Protein AF-A0AAV5Q2J9-F1 (afdb_monomer)

Sequence (277 aa):
MPTVQLPQFEKSCENAAVFYPQLESSLTALFVAHEQLHHTNEHTLQLYIQTNAKPPNTLANHYNGKPRGITLPTPIHTTSQMSVLLVVRDTHYKRLQLQLSEYTGLIKFKKLEIWSFSWLKKHLNVKELYQRDQIIIDRQLDHKMNLMLKGTKFNGKLLKSPKRIELVNESNKSFVPIEIILSQAKFWCESTIYRLLKRHGLNEHGDSMSIEIGNGSMKRKQIVANINVVLHHLITVEKIDHGLGIKNAWIRTSSGNSWNFIKNGVVLNAHDSPAGS

Radius of gyration: 21.09 Å; Cα contacts (8 Å, |Δi|>4): 432; chains: 1; bounding box: 63×41×56 Å

Secondary structure (DSSP, 8-state):
------TTHHHHHHHHHHHHHHHHHHHHHHHHHHHTT---TTPEEEEEEEESSPPPHHHHHHTTT--EEE--SS-SS-GGG-EEEEEE-HHHHHHHHHHHHS--SS---SEEEEEEHHHHHHS--HHHHHH-SEEEEEGGGHHHHHHHHTT-EETTEEPPPPEEE-SB-TTT-PBPPHHHHHHHHHHHHHSEEEEEEEPTTSSSEEEEEEEEEEETTS-HHHHHHHHHHHHHHHHHTS-TTTTT-EEEEEEEETTS-EEEEEETTEEPPGGG---B-

Mean predicted aligned error: 9.91 Å

Structure (mmCIF, N/CA/C/O backbone):
data_AF-A0AAV5Q2J9-F1
#
_entry.id   AF-A0AAV5Q2J9-F1
#
loop_
_atom_site.group_PDB
_atom_site.id
_atom_site.type_symbol
_atom_site.label_atom_id
_atom_site.label_alt_id
_atom_site.label_comp_id
_atom_site.label_asym_id
_atom_site.label_entity_id
_atom_site.label_seq_id
_atom_site.pdbx_PDB_ins_code
_atom_site.Cartn_x
_atom_site.Cartn_y
_atom_site.Cartn_z
_atom_site.occupancy
_atom_site.B_iso_or_equiv
_atom_site.auth_seq_id
_atom_site.auth_comp_id
_atom_site.auth_asym_id
_atom_site.auth_atom_id
_atom_site.pdbx_PDB_model_num
ATOM 1 N N . MET A 1 1 ? 39.763 -24.393 8.748 1.00 36.91 1 MET A N 1
ATOM 2 C CA . MET A 1 1 ? 38.397 -23.937 8.404 1.00 36.91 1 MET A CA 1
ATOM 3 C C . MET A 1 1 ? 38.290 -23.905 6.888 1.00 36.91 1 MET A C 1
ATOM 5 O O . MET A 1 1 ? 39.213 -23.365 6.290 1.00 36.91 1 MET A O 1
ATOM 9 N N . PRO A 1 2 ? 37.269 -24.503 6.250 1.00 28.98 2 PRO A N 1
ATOM 10 C CA . PRO A 1 2 ? 37.097 -24.350 4.812 1.00 28.98 2 PRO A CA 1
ATOM 11 C C . PRO A 1 2 ? 36.659 -22.912 4.514 1.00 28.98 2 PRO A C 1
ATOM 13 O O . PRO A 1 2 ? 35.709 -22.402 5.108 1.00 28.98 2 PRO A O 1
ATOM 16 N N . THR A 1 3 ? 37.397 -22.256 3.626 1.00 29.83 3 THR A N 1
ATOM 17 C CA . THR A 1 3 ? 37.150 -20.895 3.154 1.00 29.83 3 THR A CA 1
ATOM 18 C C . THR A 1 3 ? 35.828 -20.874 2.395 1.00 29.83 3 THR A C 1
ATOM 20 O O . THR A 1 3 ? 35.713 -21.468 1.323 1.00 29.83 3 THR A O 1
ATOM 23 N N . VAL A 1 4 ? 34.811 -20.219 2.955 1.00 33.03 4 VAL A N 1
ATOM 24 C CA . VAL A 1 4 ? 33.568 -19.937 2.233 1.00 33.03 4 VAL A CA 1
ATOM 25 C C . VAL A 1 4 ? 33.927 -18.993 1.091 1.00 33.03 4 VAL A C 1
ATOM 27 O O . VAL A 1 4 ? 34.259 -17.830 1.310 1.00 33.03 4 VAL A O 1
ATOM 30 N N . GLN A 1 5 ? 33.921 -19.516 -0.131 1.00 27.08 5 GLN A N 1
ATOM 31 C CA . GLN A 1 5 ? 34.042 -18.712 -1.335 1.00 27.08 5 GLN A CA 1
ATOM 32 C C . GLN A 1 5 ? 32.863 -17.718 -1.382 1.00 27.08 5 GLN A C 1
ATOM 34 O O . GLN A 1 5 ? 31.703 -18.126 -1.399 1.00 27.08 5 GLN A O 1
ATOM 39 N N . LEU A 1 6 ? 33.173 -16.417 -1.447 1.00 32.47 6 LEU A N 1
ATOM 40 C CA . LEU A 1 6 ? 32.240 -15.292 -1.638 1.00 32.47 6 LEU A CA 1
ATOM 41 C C . LEU A 1 6 ? 32.035 -14.802 -3.109 1.00 32.47 6 LEU A C 1
ATOM 43 O O . LEU A 1 6 ? 31.644 -13.653 -3.291 1.00 32.47 6 LEU A O 1
ATOM 47 N N . PRO A 1 7 ? 32.216 -15.583 -4.199 1.00 29.50 7 PRO A N 1
ATOM 48 C CA . PRO A 1 7 ? 32.285 -15.026 -5.555 1.00 29.50 7 PRO A CA 1
ATOM 49 C C . PRO A 1 7 ? 30.931 -14.678 -6.201 1.00 29.50 7 PRO A C 1
ATOM 51 O O . PRO A 1 7 ? 30.910 -14.230 -7.346 1.00 29.50 7 PRO A O 1
ATOM 54 N N . GLN A 1 8 ? 29.792 -14.881 -5.526 1.00 37.09 8 GLN A N 1
ATOM 55 C CA . GLN A 1 8 ? 28.472 -14.560 -6.098 1.00 37.09 8 GLN A CA 1
ATOM 56 C C . GLN A 1 8 ? 27.860 -13.249 -5.592 1.00 37.09 8 GLN A C 1
ATOM 58 O O . GLN A 1 8 ? 27.020 -12.681 -6.284 1.00 37.09 8 GLN A O 1
ATOM 63 N N . PHE A 1 9 ? 28.285 -12.733 -4.434 1.00 31.59 9 PHE A N 1
ATOM 64 C CA . PHE A 1 9 ? 27.715 -11.495 -3.891 1.00 31.59 9 PHE A CA 1
ATOM 65 C C . PHE A 1 9 ? 28.313 -10.252 -4.571 1.00 31.59 9 PHE A C 1
ATOM 67 O O . PHE A 1 9 ? 27.572 -9.372 -5.001 1.00 31.59 9 PHE A O 1
ATOM 74 N N . GLU A 1 10 ? 29.631 -10.219 -4.789 1.00 30.77 10 GLU A N 1
ATOM 75 C CA . GLU A 1 10 ? 30.312 -9.088 -5.445 1.00 30.77 10 GLU A CA 1
ATOM 76 C C . GLU A 1 10 ? 29.863 -8.890 -6.903 1.00 30.77 10 GLU A C 1
ATOM 78 O O . GLU A 1 10 ? 29.575 -7.763 -7.304 1.00 30.77 10 GLU A O 1
ATOM 83 N N . LYS A 1 11 ? 29.633 -9.979 -7.655 1.00 37.53 11 LYS A N 1
ATOM 84 C CA . LYS A 1 11 ? 29.070 -9.904 -9.018 1.00 37.53 11 LYS A CA 1
ATOM 85 C C . LYS A 1 11 ? 27.656 -9.313 -9.065 1.00 37.53 11 LYS A C 1
ATOM 87 O O . LYS A 1 11 ? 27.310 -8.650 -10.037 1.00 37.53 11 LYS A O 1
ATOM 92 N N . SER A 1 12 ? 26.831 -9.527 -8.035 1.00 38.38 12 SER A N 1
ATOM 93 C CA . SER A 1 12 ? 25.492 -8.918 -7.961 1.00 38.38 12 SER A CA 1
ATOM 94 C C . SER A 1 12 ? 25.549 -7.407 -7.693 1.00 38.38 12 SER A C 1
ATOM 96 O O . SER A 1 12 ? 24.755 -6.651 -8.251 1.00 38.38 12 SER A O 1
ATOM 98 N N . CYS A 1 13 ? 26.543 -6.948 -6.923 1.00 33.78 13 CYS A N 1
ATOM 99 C CA . CYS A 1 13 ? 26.765 -5.528 -6.641 1.00 33.78 13 CYS A CA 1
ATOM 100 C C . CYS A 1 13 ? 27.324 -4.765 -7.855 1.00 33.78 13 CYS A C 1
ATOM 102 O O . CYS A 1 13 ? 26.867 -3.658 -8.141 1.00 33.78 13 CYS A O 1
ATOM 104 N N . GLU A 1 14 ? 28.263 -5.354 -8.602 1.00 41.09 14 GLU A N 1
ATOM 105 C CA . GLU A 1 14 ? 28.798 -4.769 -9.844 1.00 41.09 14 GLU A CA 1
ATOM 106 C C . GLU A 1 14 ? 27.718 -4.667 -10.933 1.00 41.09 14 GLU A C 1
ATOM 108 O O . GLU A 1 14 ? 27.588 -3.635 -11.594 1.00 41.09 14 GLU A O 1
ATOM 113 N N . ASN A 1 15 ? 26.862 -5.687 -11.054 1.00 50.53 15 ASN A N 1
ATOM 114 C CA . ASN A 1 15 ? 25.720 -5.661 -11.970 1.00 50.53 15 ASN A CA 1
ATOM 115 C C . ASN A 1 15 ? 24.676 -4.607 -11.567 1.00 50.53 15 ASN A C 1
ATOM 117 O O . ASN A 1 15 ? 24.128 -3.933 -12.436 1.00 50.53 15 ASN A O 1
ATOM 121 N N . ALA A 1 16 ? 24.431 -4.410 -10.267 1.00 45.72 16 ALA A N 1
ATOM 122 C CA . ALA A 1 16 ? 23.531 -3.369 -9.770 1.00 45.72 16 ALA A CA 1
ATOM 123 C C . ALA A 1 16 ? 24.030 -1.953 -10.119 1.00 45.72 16 ALA A C 1
ATOM 125 O O . ALA A 1 16 ? 23.240 -1.116 -10.562 1.00 45.72 16 ALA A O 1
ATOM 126 N N . ALA A 1 17 ? 25.335 -1.693 -9.978 1.00 51.03 17 ALA A N 1
ATOM 127 C CA . ALA A 1 17 ? 25.946 -0.399 -10.296 1.00 51.03 17 ALA A CA 1
ATOM 128 C C . ALA A 1 17 ? 25.837 -0.026 -11.787 1.00 51.03 17 ALA A C 1
ATOM 130 O O . ALA A 1 17 ? 25.751 1.155 -12.115 1.00 51.03 17 ALA A O 1
ATOM 131 N N . VAL A 1 18 ? 25.787 -1.017 -12.682 1.00 58.47 18 VAL A N 1
ATOM 132 C CA . VAL A 1 18 ? 25.557 -0.820 -14.126 1.00 58.47 18 VAL A CA 1
ATOM 133 C C . VAL A 1 18 ? 24.059 -0.742 -14.457 1.00 58.47 18 VAL A C 1
ATOM 135 O O . VAL A 1 18 ? 23.644 0.067 -15.287 1.00 58.47 18 VAL A O 1
ATOM 138 N N . PHE A 1 19 ? 23.234 -1.542 -13.780 1.00 63.06 19 PHE A N 1
ATOM 139 C CA . PHE A 1 19 ? 21.797 -1.660 -14.028 1.00 63.06 19 PHE A CA 1
ATOM 140 C C . PHE A 1 19 ? 21.014 -0.380 -13.691 1.00 63.06 19 PHE A C 1
ATOM 142 O O . PHE A 1 19 ? 20.200 0.074 -14.498 1.00 63.06 19 PHE A O 1
ATOM 149 N N . TYR A 1 20 ? 21.252 0.236 -12.527 1.00 64.19 20 TYR A N 1
ATOM 150 C CA . TYR A 1 20 ? 20.442 1.376 -12.067 1.00 64.19 20 TYR A CA 1
ATOM 151 C C . TYR A 1 20 ? 20.614 2.669 -12.896 1.00 64.19 20 TYR A C 1
ATOM 153 O O . TYR A 1 20 ? 19.596 3.296 -13.203 1.00 64.19 20 TYR A O 1
ATOM 161 N N . PRO A 1 21 ? 21.825 3.071 -13.335 1.00 72.12 21 PRO A N 1
ATOM 162 C CA . PRO A 1 21 ? 21.986 4.242 -14.207 1.00 72.12 21 PRO A CA 1
ATOM 163 C C . PRO A 1 21 ? 21.334 4.084 -15.592 1.00 72.12 21 PRO A C 1
ATOM 165 O O . PRO A 1 21 ? 20.733 5.027 -16.117 1.00 72.12 21 PRO A O 1
ATOM 168 N N . GLN A 1 22 ? 21.419 2.887 -16.186 1.00 72.56 22 GLN A N 1
ATOM 169 C CA . GLN A 1 22 ? 20.773 2.582 -17.469 1.00 72.56 22 GLN A CA 1
ATOM 170 C C . GLN A 1 22 ? 19.247 2.604 -17.342 1.00 72.56 22 GLN A C 1
ATOM 172 O O . GLN A 1 22 ? 18.555 3.159 -18.196 1.00 72.56 22 GLN A O 1
ATOM 177 N N . LEU A 1 23 ? 18.725 2.060 -16.241 1.00 75.31 23 LEU A N 1
ATOM 178 C CA . LEU A 1 23 ? 17.304 2.071 -15.916 1.00 75.31 23 LEU A CA 1
ATOM 179 C C . LEU A 1 23 ? 16.753 3.497 -15.781 1.00 75.31 23 LEU A C 1
ATOM 181 O O . LEU A 1 23 ? 15.716 3.809 -16.363 1.00 75.31 23 LEU A O 1
ATOM 185 N N . GLU A 1 24 ? 17.443 4.375 -15.052 1.00 76.75 24 GLU A N 1
ATOM 186 C CA . GLU A 1 24 ? 17.021 5.770 -14.883 1.00 76.75 24 GLU A CA 1
ATOM 187 C C . GLU A 1 24 ? 16.973 6.517 -16.224 1.00 76.75 24 GLU A C 1
ATOM 189 O O . GLU A 1 24 ? 16.013 7.245 -16.498 1.00 76.75 24 GLU A O 1
ATOM 194 N N . SER A 1 25 ? 17.965 6.287 -17.087 1.00 75.62 25 SER A N 1
ATOM 195 C CA . SER A 1 25 ? 18.033 6.883 -18.425 1.00 75.62 25 SER A CA 1
ATOM 196 C C . SER A 1 25 ? 16.910 6.368 -19.335 1.00 75.62 25 SER A C 1
ATOM 198 O O . SER A 1 25 ? 16.232 7.167 -19.985 1.00 75.62 25 SER A O 1
ATOM 200 N N . SER A 1 26 ? 16.658 5.053 -19.326 1.00 75.94 26 SER A N 1
ATOM 201 C CA . SER A 1 26 ? 15.556 4.409 -20.055 1.00 75.94 26 SER A CA 1
ATOM 202 C C . SER A 1 26 ? 14.194 4.965 -19.634 1.00 75.94 26 SER A C 1
ATOM 204 O O . SER A 1 26 ? 13.424 5.441 -20.470 1.00 75.94 26 SER A O 1
ATOM 206 N N . LEU A 1 27 ? 13.923 5.004 -18.326 1.00 78.06 27 LEU A N 1
ATOM 207 C CA . LEU A 1 27 ? 12.668 5.519 -17.781 1.00 78.06 27 LEU A CA 1
ATOM 208 C C . LEU A 1 27 ? 12.482 7.006 -18.083 1.00 78.06 27 LEU A C 1
ATOM 210 O O . LEU A 1 27 ? 11.392 7.427 -18.468 1.00 78.06 27 LEU A O 1
ATOM 214 N N . THR A 1 28 ? 13.536 7.808 -17.933 1.00 77.00 28 THR A N 1
ATOM 215 C CA . THR A 1 28 ? 13.473 9.247 -18.211 1.00 77.00 28 THR A CA 1
ATOM 216 C C . THR A 1 28 ? 13.096 9.501 -19.663 1.00 77.00 28 THR A C 1
ATOM 218 O O . THR A 1 28 ? 12.175 10.275 -19.927 1.00 77.00 28 THR A O 1
ATOM 221 N N . ALA A 1 29 ? 13.758 8.828 -20.603 1.00 71.06 29 ALA A N 1
ATOM 222 C CA . ALA A 1 29 ? 13.483 8.996 -22.021 1.00 71.06 29 ALA A CA 1
ATOM 223 C C . ALA A 1 29 ? 12.109 8.425 -22.428 1.00 71.06 29 ALA A C 1
ATOM 225 O O . ALA A 1 29 ? 11.409 9.057 -23.219 1.00 71.06 29 ALA A O 1
ATOM 226 N N . LEU A 1 30 ? 11.652 7.332 -21.807 1.00 73.56 30 LEU A N 1
ATOM 227 C CA . LEU A 1 30 ? 10.287 6.811 -21.961 1.00 73.56 30 LEU A CA 1
ATOM 228 C C . LEU A 1 30 ? 9.234 7.852 -21.550 1.00 73.56 30 LEU A C 1
ATOM 230 O O . LEU A 1 30 ? 8.277 8.094 -22.284 1.00 73.56 30 LEU A O 1
ATOM 234 N N . PHE A 1 31 ? 9.425 8.534 -20.417 1.00 73.19 31 PHE A N 1
ATOM 235 C CA . PHE A 1 31 ? 8.507 9.593 -19.994 1.00 73.19 31 PHE A CA 1
ATOM 236 C C . PHE A 1 31 ? 8.600 10.861 -20.858 1.00 73.19 31 PHE A C 1
ATOM 238 O O . PHE A 1 31 ? 7.578 11.510 -21.060 1.00 73.19 31 PHE A O 1
ATOM 245 N N . VAL A 1 32 ? 9.782 11.223 -21.380 1.00 72.94 32 VAL A N 1
ATOM 246 C CA . VAL A 1 32 ? 9.928 12.326 -22.357 1.00 72.94 32 VAL A CA 1
ATOM 247 C C . VAL A 1 32 ? 9.106 12.034 -23.613 1.00 72.94 32 VAL A C 1
ATOM 249 O O . VAL A 1 32 ? 8.315 12.878 -24.025 1.00 72.94 32 VAL A O 1
ATOM 252 N N . ALA A 1 33 ? 9.264 10.840 -24.190 1.00 64.50 33 ALA A N 1
ATOM 253 C CA . ALA A 1 33 ? 8.529 10.431 -25.384 1.00 64.50 33 ALA A CA 1
ATOM 254 C C . ALA A 1 33 ? 7.010 10.411 -25.140 1.00 64.50 33 ALA A C 1
ATOM 256 O O . ALA A 1 33 ? 6.228 10.741 -26.026 1.00 64.50 33 ALA A O 1
ATOM 257 N N . HIS A 1 34 ? 6.583 10.072 -23.921 1.00 66.56 34 HIS A N 1
ATOM 258 C CA . HIS A 1 34 ? 5.169 9.996 -23.573 1.00 66.56 34 HIS A CA 1
ATOM 259 C C . HIS A 1 34 ? 4.510 11.355 -23.279 1.00 66.56 34 HIS A C 1
ATOM 261 O O . HIS A 1 34 ? 3.364 11.568 -23.675 1.00 66.56 34 HIS A O 1
ATOM 267 N N . GLU A 1 35 ? 5.200 12.291 -22.618 1.00 68.06 35 GLU A N 1
ATOM 268 C CA . GLU A 1 35 ? 4.678 13.655 -22.397 1.00 68.06 35 GLU A CA 1
ATOM 269 C C . GLU A 1 35 ? 4.360 14.373 -23.718 1.00 68.06 35 GLU A C 1
ATOM 271 O O . GLU A 1 35 ? 3.469 15.217 -23.760 1.00 68.06 35 GLU A O 1
ATOM 276 N N . GLN A 1 36 ? 5.042 14.004 -24.805 1.00 59.75 36 GLN A N 1
ATOM 277 C CA . GLN A 1 36 ? 4.783 14.525 -26.148 1.00 59.75 36 GLN A CA 1
ATOM 278 C C . GLN A 1 36 ? 3.519 13.940 -26.802 1.00 59.75 36 GLN A C 1
ATOM 280 O O . GLN A 1 36 ? 3.028 14.509 -27.774 1.00 59.75 36 GLN A O 1
ATOM 285 N N . LEU A 1 37 ? 2.985 12.825 -26.287 1.00 49.84 37 LEU A N 1
ATOM 286 C CA . LEU A 1 37 ? 1.898 12.065 -26.916 1.00 49.84 37 LEU A CA 1
ATOM 287 C C . LEU A 1 37 ? 0.549 12.184 -26.190 1.00 49.84 37 LEU A C 1
ATOM 289 O O . LEU A 1 37 ? -0.487 12.030 -26.835 1.00 49.84 37 LEU A O 1
ATOM 293 N N . HIS A 1 38 ? 0.518 12.472 -24.881 1.00 54.47 38 HIS A N 1
ATOM 294 C CA . HIS A 1 38 ? -0.736 12.479 -24.115 1.00 54.47 38 HIS A CA 1
ATOM 295 C C . HIS A 1 38 ? -0.815 13.567 -23.027 1.00 54.47 38 HIS A C 1
ATOM 297 O O . HIS A 1 38 ? -0.108 13.528 -22.022 1.00 54.47 38 HIS A O 1
ATOM 303 N N . HIS A 1 39 ? -1.782 14.481 -23.175 1.00 47.59 39 HIS A N 1
ATOM 304 C CA . HIS A 1 39 ? -2.278 15.361 -22.111 1.00 47.59 39 HIS A CA 1
ATOM 305 C C . HIS A 1 39 ? -3.373 14.654 -21.304 1.00 47.59 39 HIS A C 1
ATOM 307 O O . HIS A 1 39 ? -4.555 14.840 -21.575 1.00 47.59 39 HIS A O 1
ATOM 313 N N . THR A 1 40 ? -3.028 13.845 -20.306 1.00 48.66 40 THR A N 1
ATOM 314 C CA . THR A 1 40 ? -4.059 13.263 -19.427 1.00 48.66 40 THR A CA 1
ATOM 315 C C . THR A 1 40 ? -3.551 13.145 -17.997 1.00 48.66 40 THR A C 1
ATOM 317 O O . THR A 1 40 ? -2.870 12.187 -17.633 1.00 48.66 40 THR A O 1
ATOM 320 N N . ASN A 1 41 ? -3.924 14.132 -17.183 1.00 56.72 41 ASN A N 1
ATOM 321 C CA . ASN A 1 41 ? -3.569 14.282 -15.769 1.00 56.72 41 ASN A CA 1
ATOM 322 C C . ASN A 1 41 ? -4.216 13.237 -14.830 1.00 56.72 41 ASN A C 1
ATOM 324 O O . ASN A 1 41 ? -4.001 13.299 -13.623 1.00 56.72 41 ASN A O 1
ATOM 328 N N . GLU A 1 42 ? -4.987 12.268 -15.339 1.00 54.81 42 GLU A N 1
ATOM 329 C CA . GLU A 1 42 ? -5.887 11.437 -14.514 1.00 54.81 42 GLU A CA 1
ATOM 330 C C . GLU A 1 42 ? -5.612 9.925 -14.546 1.00 54.81 42 GLU A C 1
ATOM 332 O O . GLU A 1 42 ? -6.456 9.117 -14.154 1.00 54.81 42 GLU A O 1
ATOM 337 N N . HIS A 1 43 ? -4.428 9.495 -14.979 1.00 70.94 43 HIS A N 1
ATOM 338 C CA . HIS A 1 43 ? -4.103 8.069 -14.980 1.00 70.94 43 HIS A CA 1
ATOM 339 C C . HIS A 1 43 ? -3.220 7.678 -13.798 1.00 70.94 43 HIS A C 1
ATOM 341 O O . HIS A 1 43 ? -2.144 8.236 -13.586 1.00 70.94 43 HIS A O 1
ATOM 347 N N . THR A 1 44 ? -3.666 6.674 -13.040 1.00 83.50 44 THR A N 1
ATOM 348 C CA . THR A 1 44 ? -2.799 5.913 -12.138 1.00 83.50 44 THR A CA 1
ATOM 349 C C . THR A 1 44 ? -1.776 5.147 -12.972 1.00 83.50 44 THR A C 1
ATOM 351 O O . THR A 1 44 ? -2.136 4.500 -13.959 1.00 83.50 44 THR A O 1
ATOM 354 N N . LEU A 1 45 ? -0.514 5.203 -12.559 1.00 88.00 45 LEU A N 1
ATOM 355 C CA . LEU A 1 45 ? 0.591 4.472 -13.160 1.00 88.00 45 LEU A CA 1
ATOM 356 C C . LEU A 1 45 ? 0.878 3.217 -12.345 1.00 88.00 45 LEU A C 1
ATOM 358 O O . LEU A 1 45 ? 1.096 3.269 -11.131 1.00 88.00 45 LEU A O 1
ATOM 362 N N . GLN A 1 46 ? 0.896 2.085 -13.034 1.00 90.38 46 GLN A N 1
ATOM 363 C CA . GLN A 1 46 ? 1.192 0.780 -12.469 1.00 90.38 46 GLN A CA 1
ATOM 364 C C . GLN A 1 46 ? 2.477 0.230 -13.076 1.00 90.38 46 GLN A C 1
ATOM 366 O O . GLN A 1 46 ? 2.627 0.173 -14.290 1.00 90.38 46 GLN A O 1
ATOM 371 N N . LEU A 1 47 ? 3.386 -0.217 -12.225 1.00 91.50 47 LEU A N 1
ATOM 372 C CA . LEU A 1 47 ? 4.534 -1.022 -12.589 1.00 91.50 47 LEU A CA 1
ATOM 373 C C . LEU A 1 47 ? 4.133 -2.495 -12.575 1.00 91.50 47 LEU A C 1
ATOM 375 O O . LEU A 1 47 ? 3.727 -3.032 -11.541 1.00 91.50 47 LEU A O 1
ATOM 379 N N . TYR A 1 48 ? 4.269 -3.139 -13.724 1.00 89.25 48 TYR A N 1
ATOM 380 C CA . TYR A 1 48 ? 4.131 -4.575 -13.879 1.00 89.25 48 TYR A CA 1
ATOM 381 C C . TYR A 1 48 ? 5.510 -5.205 -13.970 1.00 89.25 48 TYR A C 1
ATOM 383 O O . TYR A 1 48 ? 6.372 -4.728 -14.704 1.00 89.25 48 TYR A O 1
ATOM 391 N N . ILE A 1 49 ? 5.711 -6.278 -13.213 1.00 87.25 49 ILE A N 1
ATOM 392 C CA . ILE A 1 49 ? 6.974 -7.012 -13.155 1.00 87.25 49 ILE A CA 1
ATOM 393 C C . ILE A 1 49 ? 6.667 -8.478 -13.384 1.00 87.25 49 ILE A C 1
ATOM 395 O O . ILE A 1 49 ? 5.769 -9.024 -12.745 1.00 87.25 49 ILE A O 1
ATOM 399 N N . GLN A 1 50 ? 7.437 -9.107 -14.262 1.00 85.38 50 GLN A N 1
ATOM 400 C CA . GLN A 1 50 ? 7.478 -10.546 -14.451 1.00 85.38 50 GLN A CA 1
ATOM 401 C C . GLN A 1 50 ? 8.845 -11.081 -14.023 1.00 85.38 50 GLN A C 1
ATOM 403 O O . GLN A 1 50 ? 9.861 -10.491 -14.384 1.00 85.38 50 GLN A O 1
ATOM 408 N N . THR A 1 51 ? 8.889 -12.200 -13.303 1.00 80.94 51 THR A N 1
ATOM 409 C CA . THR A 1 51 ? 10.136 -12.859 -12.873 1.00 80.94 51 THR A CA 1
ATOM 410 C C . THR A 1 51 ? 10.493 -14.063 -13.762 1.00 80.94 51 THR A C 1
ATOM 412 O O . THR A 1 51 ? 9.616 -14.608 -14.431 1.00 80.94 51 THR A O 1
ATOM 415 N N . ASN A 1 52 ? 11.765 -14.494 -13.826 1.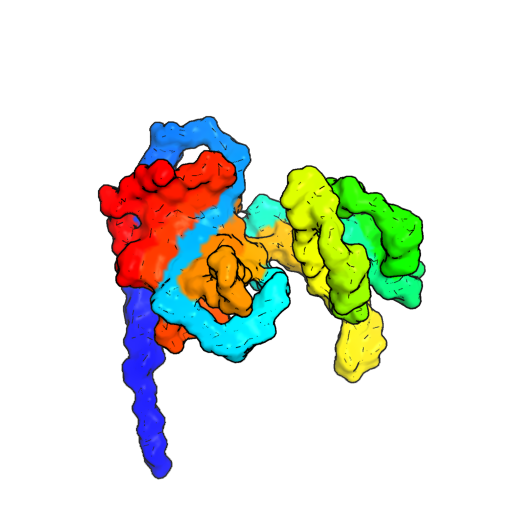00 68.81 52 ASN A N 1
ATOM 416 C CA . ASN A 1 52 ? 12.175 -15.659 -14.646 1.00 68.81 52 ASN A CA 1
ATOM 417 C C . ASN A 1 52 ? 11.694 -16.992 -14.068 1.00 68.81 52 ASN A C 1
ATOM 419 O O . ASN A 1 52 ? 11.440 -17.932 -14.818 1.00 68.81 52 ASN A O 1
ATOM 423 N N . ALA A 1 53 ? 11.561 -17.078 -12.747 1.00 65.38 53 ALA A N 1
ATOM 424 C CA . ALA A 1 53 ? 11.057 -18.262 -12.069 1.00 65.38 53 ALA A CA 1
ATOM 425 C C . ALA A 1 53 ? 9.936 -17.912 -11.086 1.00 65.38 53 ALA A C 1
ATOM 427 O O . ALA A 1 53 ? 9.749 -16.754 -10.694 1.00 65.38 53 ALA A O 1
ATOM 428 N N . LYS A 1 54 ? 9.166 -18.937 -10.702 1.00 62.38 54 LYS A N 1
ATOM 429 C CA . LYS A 1 54 ? 8.150 -18.812 -9.654 1.00 62.38 54 LYS A CA 1
ATOM 430 C C . LYS A 1 54 ? 8.854 -18.478 -8.340 1.00 62.38 54 LYS A C 1
ATOM 432 O O . LYS A 1 54 ? 9.829 -19.162 -8.022 1.00 62.38 54 LYS A O 1
ATOM 437 N N . PRO A 1 55 ? 8.364 -17.509 -7.550 1.00 61.03 55 PRO A N 1
ATOM 438 C CA . PRO A 1 55 ? 8.884 -17.320 -6.206 1.00 61.03 55 PRO A CA 1
ATOM 439 C C . PRO A 1 55 ? 8.826 -18.652 -5.449 1.00 61.03 55 PRO A C 1
ATOM 441 O O . PRO A 1 55 ? 7.813 -19.353 -5.558 1.00 61.03 55 PRO A O 1
ATOM 444 N N . PRO A 1 56 ? 9.896 -19.046 -4.730 1.00 59.03 56 PRO A N 1
ATOM 445 C CA . PRO A 1 56 ? 9.939 -20.337 -4.058 1.00 59.03 56 PRO A CA 1
ATOM 446 C C . PRO A 1 56 ? 8.734 -20.478 -3.127 1.00 59.03 56 PRO A C 1
ATOM 448 O O . PRO A 1 56 ? 8.217 -19.485 -2.614 1.00 59.03 56 PRO A O 1
ATOM 451 N N . ASN A 1 57 ? 8.273 -21.708 -2.890 1.00 55.41 57 ASN A N 1
ATOM 452 C CA . ASN A 1 57 ? 7.057 -21.964 -2.106 1.00 55.41 57 ASN A CA 1
ATOM 453 C C . ASN A 1 57 ? 7.070 -21.294 -0.723 1.00 55.41 57 ASN A C 1
ATOM 455 O O . ASN A 1 57 ? 6.018 -20.932 -0.208 1.00 55.41 57 ASN A O 1
ATOM 459 N N . THR A 1 58 ? 8.245 -21.077 -0.131 1.00 53.78 58 THR A N 1
ATOM 460 C CA . THR A 1 58 ? 8.426 -20.284 1.092 1.00 53.78 58 THR A CA 1
ATOM 461 C C . THR A 1 58 ? 7.993 -18.832 0.920 1.00 53.78 58 THR A C 1
ATOM 463 O O . THR A 1 58 ? 7.225 -18.343 1.745 1.00 53.78 58 THR A O 1
ATOM 466 N N . LEU A 1 59 ? 8.417 -18.175 -0.163 1.00 54.66 59 LEU A N 1
ATOM 467 C CA . LEU A 1 59 ? 7.973 -16.845 -0.573 1.00 54.66 59 LEU A CA 1
ATOM 468 C C . LEU A 1 59 ? 6.480 -16.880 -0.938 1.00 54.66 59 LEU A C 1
ATOM 470 O O . LEU A 1 59 ? 5.707 -16.131 -0.355 1.00 54.66 59 LEU A O 1
ATOM 474 N N . ALA A 1 60 ? 6.021 -17.807 -1.784 1.00 55.84 60 ALA A N 1
ATOM 475 C CA . ALA A 1 60 ? 4.605 -17.922 -2.166 1.00 55.84 60 ALA A CA 1
ATOM 476 C C . ALA A 1 60 ? 3.655 -18.111 -0.956 1.00 55.84 60 ALA A C 1
ATOM 478 O O . ALA A 1 60 ? 2.623 -17.444 -0.867 1.00 55.84 60 ALA A O 1
ATOM 479 N N . ASN A 1 61 ? 4.045 -18.930 0.028 1.00 51.16 61 ASN A N 1
ATOM 480 C CA . ASN A 1 61 ? 3.325 -19.106 1.294 1.00 51.16 61 ASN A CA 1
ATOM 481 C C . ASN A 1 61 ? 3.457 -17.888 2.228 1.00 51.16 61 ASN A C 1
ATOM 483 O O . ASN A 1 61 ? 2.493 -17.536 2.910 1.00 51.16 61 ASN A O 1
ATOM 487 N N . HIS A 1 62 ? 4.601 -17.192 2.232 1.00 52.12 62 HIS A N 1
ATOM 488 C CA . HIS A 1 62 ? 4.752 -15.886 2.893 1.00 52.12 62 HIS A CA 1
ATOM 489 C C . HIS A 1 62 ? 3.863 -14.801 2.260 1.00 52.12 62 HIS A C 1
ATOM 491 O O . HIS A 1 62 ? 3.412 -13.884 2.952 1.00 52.12 62 HIS A O 1
ATOM 497 N N . TYR A 1 63 ? 3.586 -14.909 0.959 1.00 57.41 63 TYR A N 1
ATOM 498 C CA . TYR A 1 63 ? 2.826 -13.947 0.166 1.00 57.41 63 TYR A CA 1
ATOM 499 C C . TYR A 1 63 ? 1.324 -14.221 0.096 1.00 57.41 63 TYR A C 1
ATOM 501 O O . TYR A 1 63 ? 0.649 -13.450 -0.578 1.00 57.41 63 TYR A O 1
ATOM 509 N N . ASN A 1 64 ? 0.804 -15.252 0.781 1.00 59.56 64 ASN A N 1
ATOM 510 C CA . ASN A 1 64 ? -0.573 -15.794 0.789 1.00 59.56 64 ASN A CA 1
ATOM 511 C C . ASN A 1 64 ? -1.731 -14.772 0.611 1.00 59.56 64 ASN A C 1
ATOM 513 O O . ASN A 1 64 ? -2.501 -14.498 1.531 1.00 59.56 64 ASN A O 1
ATOM 517 N N . GLY A 1 65 ? -1.832 -14.151 -0.567 1.00 59.81 65 GLY A N 1
ATOM 518 C CA . GLY A 1 65 ? -2.730 -13.035 -0.877 1.00 59.81 65 GLY A CA 1
ATOM 519 C C . GLY A 1 65 ? -2.577 -11.767 -0.020 1.00 59.81 65 GLY A C 1
ATOM 520 O O . GLY A 1 65 ? -3.419 -10.875 -0.142 1.00 59.81 65 GLY A O 1
ATOM 521 N N . LYS A 1 66 ? -1.566 -11.664 0.855 1.00 68.94 66 LYS A N 1
ATOM 522 C CA . LYS A 1 66 ? -1.455 -10.555 1.817 1.00 68.94 66 LYS A CA 1
ATOM 523 C C . LYS A 1 66 ? -0.778 -9.338 1.177 1.00 68.94 66 LYS A C 1
ATOM 525 O O . LYS A 1 66 ? 0.285 -9.496 0.583 1.00 68.94 66 LYS A O 1
ATOM 530 N N . PRO A 1 67 ? -1.354 -8.130 1.312 1.00 73.25 67 PRO A N 1
ATOM 531 C CA . PRO A 1 67 ? -0.715 -6.916 0.821 1.00 73.25 67 PRO A CA 1
ATOM 532 C C . PRO A 1 67 ? 0.561 -6.614 1.614 1.00 73.25 67 PRO A C 1
ATOM 534 O O . PRO A 1 67 ? 0.539 -6.665 2.845 1.00 73.25 67 PRO A O 1
ATOM 537 N N . ARG A 1 68 ? 1.640 -6.250 0.917 1.00 80.56 68 ARG A N 1
ATOM 538 C CA . ARG A 1 68 ? 2.872 -5.721 1.519 1.00 80.56 68 ARG A CA 1
ATOM 539 C C . ARG A 1 68 ? 3.088 -4.280 1.096 1.00 80.56 68 ARG A C 1
ATOM 541 O O . ARG A 1 68 ? 2.852 -3.959 -0.064 1.00 80.56 68 ARG A O 1
ATOM 548 N N . GLY A 1 69 ? 3.476 -3.441 2.050 1.00 84.94 69 GLY A N 1
ATOM 549 C CA . GLY A 1 69 ? 3.754 -2.028 1.817 1.00 84.94 69 GLY A CA 1
ATOM 550 C C . GLY A 1 69 ? 5.216 -1.810 1.438 1.00 84.94 69 GLY A C 1
ATOM 551 O O . GLY A 1 69 ? 6.096 -2.407 2.054 1.00 84.94 69 GLY A O 1
ATOM 552 N N . ILE A 1 70 ? 5.461 -0.945 0.460 1.00 88.75 70 ILE A N 1
ATOM 553 C CA . ILE A 1 70 ? 6.774 -0.375 0.155 1.00 88.75 70 ILE A CA 1
ATOM 554 C C . ILE A 1 70 ? 6.658 1.134 0.353 1.00 88.75 70 ILE A C 1
ATOM 556 O O . ILE A 1 70 ? 5.835 1.784 -0.300 1.00 88.75 70 ILE A O 1
ATOM 560 N N . THR A 1 71 ? 7.479 1.689 1.243 1.00 89.81 71 THR A N 1
ATOM 561 C CA . THR A 1 71 ? 7.576 3.140 1.418 1.00 89.81 71 THR A CA 1
ATOM 562 C C . THR A 1 71 ? 8.165 3.755 0.159 1.00 89.81 71 THR A C 1
ATOM 564 O O . THR A 1 71 ? 9.265 3.391 -0.257 1.00 89.81 71 THR A O 1
ATOM 567 N N . LEU A 1 72 ? 7.442 4.696 -0.436 1.00 90.19 72 LEU A N 1
ATOM 568 C CA . LEU A 1 72 ? 7.908 5.434 -1.601 1.00 90.19 72 LEU A CA 1
ATOM 569 C C . LEU A 1 72 ? 8.608 6.732 -1.177 1.00 90.19 72 LEU A C 1
ATOM 571 O O . LEU A 1 72 ? 8.148 7.371 -0.229 1.00 90.19 72 LEU A O 1
ATOM 575 N N . PRO A 1 73 ? 9.664 7.171 -1.888 1.00 91.44 73 PRO A N 1
ATOM 576 C CA . PRO A 1 73 ? 10.263 8.491 -1.685 1.00 91.44 73 PRO A CA 1
ATOM 577 C C . PRO A 1 73 ? 9.254 9.630 -1.818 1.00 91.44 73 PRO A C 1
ATOM 579 O O . PRO A 1 73 ? 9.300 10.594 -1.061 1.00 91.44 73 PRO A O 1
ATOM 582 N N . THR A 1 74 ? 8.346 9.530 -2.793 1.00 92.50 74 THR A N 1
ATOM 583 C CA . THR A 1 74 ? 7.209 10.442 -2.928 1.00 92.50 74 THR A CA 1
ATOM 584 C C . THR A 1 74 ? 5.916 9.631 -2.867 1.00 92.50 74 THR A C 1
ATOM 586 O O . THR A 1 74 ? 5.671 8.829 -3.775 1.00 92.50 74 THR A O 1
ATOM 589 N N . PRO A 1 75 ? 5.082 9.819 -1.830 1.00 91.44 75 PRO A N 1
ATOM 590 C CA . PRO A 1 75 ? 3.837 9.080 -1.703 1.00 91.44 75 PRO A CA 1
ATOM 591 C C . PRO A 1 75 ? 2.870 9.456 -2.828 1.00 91.44 75 PRO A C 1
ATOM 593 O O . PRO A 1 75 ? 2.790 10.612 -3.241 1.00 91.44 75 PRO A O 1
ATOM 596 N N . ILE A 1 76 ? 2.134 8.461 -3.321 1.00 89.69 76 ILE A N 1
ATOM 597 C CA . ILE A 1 76 ? 1.136 8.645 -4.389 1.00 89.69 76 ILE A CA 1
ATOM 598 C C . ILE A 1 76 ? -0.115 9.330 -3.832 1.00 89.69 76 ILE A C 1
ATOM 600 O O . ILE A 1 76 ? -0.730 10.156 -4.502 1.00 89.69 76 ILE A O 1
ATOM 604 N N . HIS A 1 77 ? -0.454 8.986 -2.588 1.00 89.31 77 HIS A N 1
ATOM 605 C CA . HIS A 1 77 ? -1.565 9.532 -1.821 1.00 89.31 77 HIS A CA 1
ATOM 606 C C . HIS A 1 77 ? -1.033 9.978 -0.464 1.00 89.31 77 HIS A C 1
ATOM 608 O O . HIS A 1 77 ? -0.235 9.266 0.144 1.00 89.31 77 HIS A O 1
ATOM 614 N N . THR A 1 78 ? -1.482 11.124 0.038 1.00 90.69 78 THR A N 1
ATOM 615 C CA . THR A 1 78 ? -1.194 11.546 1.416 1.00 90.69 78 THR A CA 1
ATOM 616 C C . THR A 1 78 ? -2.354 11.186 2.338 1.00 90.69 78 THR A C 1
ATOM 618 O O . THR A 1 78 ? -3.508 11.099 1.910 1.00 90.69 78 THR A O 1
ATOM 621 N N . THR A 1 79 ? -2.100 11.035 3.642 1.00 89.75 79 THR A N 1
ATOM 622 C CA . THR A 1 79 ? -3.188 10.779 4.608 1.00 89.75 79 THR A CA 1
ATOM 623 C C . THR A 1 79 ? -4.276 11.853 4.555 1.00 89.75 79 THR A C 1
ATOM 625 O O . THR A 1 79 ? -5.461 11.538 4.665 1.00 89.75 79 THR A O 1
ATOM 628 N N . SER A 1 80 ? -3.902 13.111 4.302 1.00 91.25 80 SER A N 1
ATOM 629 C CA . SER A 1 80 ? -4.825 14.247 4.178 1.00 91.25 80 SER A CA 1
ATOM 630 C C . SER A 1 80 ? -5.789 14.154 2.992 1.00 91.25 80 SER A C 1
ATOM 632 O O . SER A 1 80 ? -6.776 14.885 2.962 1.00 91.25 80 SER A O 1
ATOM 634 N N . GLN A 1 81 ? -5.540 13.256 2.037 1.00 90.19 81 GLN A N 1
ATOM 635 C CA . GLN A 1 81 ? -6.405 12.998 0.885 1.00 90.19 81 GLN A CA 1
ATOM 636 C C . GLN A 1 81 ? -7.269 11.743 1.069 1.00 90.19 81 GLN A C 1
ATOM 638 O O . GLN A 1 81 ? -8.282 11.602 0.384 1.00 90.19 81 GLN A O 1
ATOM 643 N N . MET A 1 82 ? -6.914 10.861 2.009 1.00 92.06 82 MET A N 1
ATOM 644 C CA . MET A 1 82 ? -7.532 9.545 2.160 1.00 92.06 82 MET A CA 1
ATOM 645 C C . MET A 1 82 ? -8.576 9.481 3.275 1.00 92.06 82 MET A C 1
ATOM 647 O O . MET A 1 82 ? -8.365 9.917 4.410 1.00 92.06 82 MET A O 1
ATOM 651 N N . SER A 1 83 ? -9.707 8.864 2.947 1.00 93.94 83 SER A N 1
ATOM 652 C CA . SER A 1 83 ? -10.696 8.377 3.898 1.00 93.94 83 SER A CA 1
ATOM 653 C C . SER A 1 83 ? -10.304 6.989 4.418 1.00 93.94 83 SER A C 1
ATOM 655 O O . SER A 1 83 ? -10.157 6.025 3.664 1.00 93.94 83 SER A O 1
ATOM 657 N N . VAL A 1 84 ? -10.134 6.884 5.731 1.00 95.19 84 VAL A N 1
ATOM 658 C CA . VAL A 1 84 ? -9.663 5.681 6.415 1.00 95.19 84 VAL A CA 1
ATOM 659 C C . VAL A 1 84 ? -10.738 5.187 7.369 1.00 95.19 84 VAL A C 1
ATOM 661 O O . VAL A 1 84 ? -11.225 5.935 8.218 1.00 95.19 84 VAL A O 1
ATOM 664 N N . LEU A 1 85 ? -11.087 3.909 7.244 1.00 96.06 85 LEU A N 1
ATOM 665 C CA . LEU A 1 85 ? -11.863 3.188 8.244 1.00 96.06 85 LEU A CA 1
ATOM 666 C C . LEU A 1 85 ? -10.928 2.280 9.044 1.00 96.06 85 LEU A C 1
ATOM 668 O O . LEU A 1 85 ? -10.341 1.356 8.482 1.00 96.06 85 LEU A O 1
ATOM 672 N N . LEU A 1 86 ? -10.825 2.520 10.347 1.00 96.81 86 LEU A N 1
ATOM 673 C CA . LEU A 1 86 ? -10.078 1.698 11.287 1.00 96.81 86 LEU A CA 1
ATOM 674 C C . LEU A 1 86 ? -11.030 0.789 12.081 1.00 96.81 86 LEU A C 1
ATOM 676 O O . LEU A 1 86 ? -11.836 1.249 12.886 1.00 96.81 86 LEU A O 1
ATOM 680 N N . VAL A 1 87 ? -10.931 -0.521 11.875 1.00 97.00 87 VAL A N 1
ATOM 681 C CA . VAL A 1 87 ? -11.752 -1.523 12.567 1.00 97.00 87 VAL A CA 1
ATOM 682 C C . VAL A 1 87 ? -10.962 -2.146 13.706 1.00 97.00 87 VAL A C 1
ATOM 684 O O . VAL A 1 87 ? -9.902 -2.743 13.500 1.00 97.00 87 VAL A O 1
ATOM 687 N N . VAL A 1 88 ? -11.496 -2.055 14.919 1.00 97.62 88 VAL A N 1
ATOM 688 C CA . VAL A 1 88 ? -10.795 -2.484 16.135 1.00 97.62 88 VAL A CA 1
ATOM 689 C C . VAL A 1 88 ? -11.616 -3.466 16.957 1.00 97.62 88 VAL A C 1
ATOM 691 O O . VAL A 1 88 ? -12.829 -3.598 16.788 1.00 97.62 88 VAL A O 1
ATOM 694 N N . ARG A 1 89 ? -10.952 -4.194 17.861 1.00 96.75 89 ARG A N 1
ATOM 695 C CA . ARG A 1 89 ? -11.647 -5.046 18.837 1.00 96.75 89 ARG A CA 1
ATOM 696 C C . ARG A 1 89 ? -12.552 -4.195 19.723 1.00 96.75 89 ARG A C 1
ATOM 698 O O . ARG A 1 89 ? -12.176 -3.090 20.110 1.00 96.75 89 ARG A O 1
ATOM 705 N N . ASP A 1 90 ? -13.706 -4.740 20.103 1.00 96.81 90 ASP A N 1
ATOM 706 C CA . ASP A 1 90 ? -14.679 -4.047 20.959 1.00 96.81 90 ASP A CA 1
ATOM 707 C C . ASP A 1 90 ? -14.063 -3.566 22.282 1.00 96.81 90 ASP A C 1
ATOM 709 O O . ASP A 1 90 ? -14.341 -2.455 22.727 1.00 96.81 90 ASP A O 1
ATOM 713 N N . THR A 1 91 ? -13.136 -4.344 22.849 1.00 96.06 91 THR A N 1
ATOM 714 C CA . THR A 1 91 ? -12.395 -4.005 24.076 1.00 96.06 91 THR A CA 1
ATOM 715 C C . THR A 1 91 ? -11.517 -2.760 23.947 1.00 96.06 91 THR A C 1
ATOM 717 O O . THR A 1 91 ? -11.205 -2.126 24.949 1.00 96.06 91 THR A O 1
ATOM 720 N N . HIS A 1 92 ? -11.096 -2.399 22.733 1.00 95.94 92 HIS A N 1
ATOM 721 C CA . HIS A 1 92 ? -10.194 -1.272 22.475 1.00 95.94 92 HIS A CA 1
ATOM 722 C C . HIS A 1 92 ? -10.905 -0.047 21.915 1.00 95.94 92 HIS A C 1
ATOM 724 O O . HIS A 1 92 ? -10.334 1.039 21.915 1.00 95.94 92 HIS A O 1
ATOM 730 N N . TYR A 1 93 ? -12.149 -0.207 21.467 1.00 96.75 93 TYR A N 1
ATOM 731 C CA . TYR A 1 93 ? -12.903 0.832 20.780 1.00 96.75 93 TYR A CA 1
ATOM 732 C C . TYR A 1 93 ? -13.032 2.123 21.596 1.00 96.75 93 TYR A C 1
ATOM 734 O O . TYR A 1 93 ? -12.590 3.176 21.142 1.00 96.75 93 TYR A O 1
ATOM 742 N N . LYS A 1 94 ? -13.559 2.032 22.827 1.00 95.56 94 LYS A N 1
ATOM 743 C CA . LYS A 1 94 ? -13.763 3.203 23.700 1.00 95.56 94 LYS A CA 1
ATOM 744 C C . LYS A 1 94 ? -12.449 3.907 24.042 1.00 95.56 94 LYS A C 1
ATOM 746 O O . LYS A 1 94 ? -12.374 5.129 23.984 1.00 95.56 94 LYS A O 1
ATOM 751 N N . ARG A 1 95 ? -11.407 3.128 24.361 1.00 94.56 95 ARG A N 1
ATOM 752 C CA . ARG A 1 95 ? -10.067 3.652 24.661 1.00 94.56 95 ARG A CA 1
ATOM 753 C C . ARG A 1 95 ? -9.504 4.431 23.475 1.00 94.56 95 ARG A C 1
ATOM 755 O O . ARG A 1 95 ? -8.998 5.530 23.659 1.00 94.56 95 ARG A O 1
ATOM 762 N N . LEU A 1 96 ? -9.601 3.863 22.275 1.00 94.75 96 LEU A N 1
ATOM 763 C CA . LEU A 1 96 ? -9.053 4.478 21.074 1.00 94.75 96 LEU A CA 1
ATOM 764 C C . LEU A 1 96 ? -9.825 5.740 20.671 1.00 94.75 96 LEU A C 1
ATOM 766 O O . LEU A 1 96 ? -9.207 6.715 20.262 1.00 94.75 96 LEU A O 1
ATOM 770 N N . GLN A 1 97 ? -11.154 5.742 20.827 1.00 94.25 97 GLN A N 1
ATOM 771 C CA . GLN A 1 97 ? -11.972 6.942 20.629 1.00 94.25 97 GLN A CA 1
ATOM 772 C C . GLN A 1 97 ? -11.521 8.094 21.529 1.00 94.25 97 GLN A C 1
ATOM 774 O O . GLN A 1 97 ? -11.321 9.196 21.027 1.00 94.25 97 GLN A O 1
ATOM 779 N N . LEU A 1 98 ? -11.318 7.823 22.823 1.00 95.00 98 LEU A N 1
ATOM 780 C CA . LEU A 1 98 ? -10.866 8.832 23.782 1.00 95.00 98 LEU A CA 1
ATOM 781 C C . LEU A 1 98 ? -9.470 9.367 23.422 1.00 95.00 98 LEU A C 1
ATOM 783 O O . LEU A 1 98 ? -9.283 10.572 23.280 1.00 95.00 98 LEU A O 1
ATOM 787 N N . GLN A 1 99 ? -8.513 8.468 23.172 1.00 94.56 99 GLN A N 1
ATOM 788 C CA . GLN A 1 99 ? -7.149 8.859 22.800 1.00 94.56 99 GLN A CA 1
ATOM 789 C C . GLN A 1 99 ? -7.099 9.683 21.508 1.00 94.56 99 GLN A C 1
ATOM 791 O O . GLN A 1 99 ? -6.222 10.526 21.357 1.00 94.56 99 GLN A O 1
ATOM 796 N N . LEU A 1 100 ? -8.029 9.465 20.575 1.00 93.31 100 LEU A N 1
ATOM 797 C CA . LEU A 1 100 ? -8.103 10.258 19.349 1.00 93.31 100 LEU A CA 1
ATOM 798 C C . LEU A 1 100 ? -8.777 11.605 19.520 1.00 93.31 100 LEU A C 1
ATOM 800 O O . LEU A 1 100 ? -8.372 12.541 18.838 1.00 93.31 100 LEU A O 1
ATOM 804 N N . SER A 1 101 ? -9.762 11.729 20.412 1.00 91.94 101 SER A N 1
ATOM 805 C CA . SER A 1 101 ? -10.323 13.046 20.736 1.00 91.94 101 SER A CA 1
ATOM 806 C C . SER A 1 101 ? -9.305 13.966 21.411 1.00 91.94 101 SER A C 1
ATOM 808 O O . SER A 1 101 ? -9.416 15.181 21.296 1.00 91.94 101 SER A O 1
ATOM 810 N N . GLU A 1 102 ? -8.302 13.391 22.074 1.00 93.06 102 GLU A N 1
ATOM 811 C CA . GLU A 1 102 ? -7.227 14.114 22.763 1.00 93.06 102 GLU A CA 1
ATOM 812 C C . GLU A 1 102 ? -5.973 14.298 21.891 1.00 93.06 102 GLU A C 1
ATOM 814 O O . GLU A 1 102 ? -5.064 15.046 22.250 1.00 93.06 102 GLU A O 1
ATOM 819 N N . TYR A 1 103 ? -5.899 13.624 20.740 1.00 90.19 103 TYR A N 1
ATOM 820 C CA . TYR A 1 103 ? -4.713 13.646 19.893 1.00 90.19 103 TYR A CA 1
ATOM 821 C C . TYR A 1 103 ? -4.574 14.982 19.151 1.00 90.19 103 TYR A C 1
ATOM 823 O O . TYR A 1 103 ? -5.334 15.293 18.235 1.00 90.19 103 TYR A O 1
ATOM 831 N N . THR A 1 104 ? -3.538 15.745 19.496 1.00 85.38 104 THR A N 1
ATOM 832 C CA . THR A 1 104 ? -3.197 17.042 18.880 1.00 85.38 104 THR A CA 1
ATOM 833 C C . THR A 1 104 ? -2.035 16.961 17.886 1.00 85.38 104 THR A C 1
ATOM 835 O O . THR A 1 104 ? -1.548 17.985 17.406 1.00 85.38 104 THR A O 1
ATOM 838 N N . GLY A 1 105 ? -1.560 15.751 17.576 1.00 84.50 105 GLY A N 1
ATOM 839 C CA . GLY A 1 105 ? -0.373 15.559 16.750 1.00 84.50 105 GLY A CA 1
ATOM 840 C C . GLY A 1 105 ? -0.570 15.867 15.260 1.00 84.50 105 GLY A C 1
ATOM 841 O O . GLY A 1 105 ? -1.635 16.255 14.782 1.00 84.50 105 GLY A O 1
ATOM 842 N N . LEU A 1 106 ? 0.515 15.701 14.498 1.00 87.69 106 LEU A N 1
ATOM 843 C CA . LEU A 1 106 ? 0.611 16.183 13.115 1.00 87.69 106 LEU A CA 1
ATOM 844 C C . LEU A 1 106 ? -0.054 15.271 12.072 1.00 87.69 106 LEU A C 1
ATOM 846 O O . LEU A 1 106 ? -0.279 15.708 10.942 1.00 87.69 106 LEU A O 1
ATOM 850 N N . ILE A 1 107 ? -0.352 14.010 12.405 1.00 89.88 107 ILE A N 1
ATOM 851 C CA . ILE A 1 107 ? -0.923 13.064 11.438 1.00 89.88 107 ILE A CA 1
ATOM 852 C C . ILE A 1 107 ? -2.406 13.380 11.247 1.00 89.88 107 ILE A C 1
ATOM 854 O O . ILE A 1 107 ? -3.235 13.085 12.105 1.00 89.88 107 ILE A O 1
ATOM 858 N N . LYS A 1 108 ? -2.737 13.959 10.091 1.00 91.06 108 LYS A N 1
ATOM 859 C CA . LYS A 1 108 ? -4.108 14.316 9.716 1.00 91.06 108 LYS A CA 1
ATOM 860 C C . LYS A 1 108 ? -4.594 13.449 8.565 1.00 91.06 108 LYS A C 1
ATOM 862 O O . LYS A 1 108 ? -3.897 13.289 7.562 1.00 91.06 108 LYS A O 1
ATOM 867 N N . PHE A 1 109 ? -5.806 12.926 8.708 1.00 91.81 109 PHE A N 1
ATOM 868 C CA . PHE A 1 109 ? -6.512 12.183 7.667 1.00 91.81 109 PHE A CA 1
ATOM 869 C C . PHE A 1 109 ? -7.616 13.054 7.072 1.00 91.81 109 PHE A C 1
ATOM 871 O O . PHE A 1 109 ? -8.190 13.864 7.799 1.00 91.81 109 PHE A O 1
ATOM 878 N N . LYS A 1 110 ? -7.971 12.860 5.793 1.00 94.19 110 LYS A N 1
ATOM 879 C CA . LYS A 1 110 ? -9.169 13.512 5.221 1.00 94.19 110 LYS A CA 1
ATOM 880 C C . LYS A 1 110 ? -10.406 13.175 6.049 1.00 94.19 110 LYS A C 1
ATOM 882 O O . LYS A 1 110 ? -11.230 14.031 6.351 1.00 94.19 110 LYS A O 1
ATOM 887 N N . LYS A 1 111 ? -10.528 11.892 6.387 1.00 94.06 111 LYS A N 1
ATOM 888 C CA . LYS A 1 111 ? -11.550 11.353 7.278 1.00 94.06 111 LYS A CA 1
ATOM 889 C C . LYS A 1 111 ? -10.982 10.110 7.945 1.00 94.06 111 LYS A C 1
ATOM 891 O O . LYS A 1 111 ? -10.612 9.179 7.238 1.00 94.06 111 LYS A O 1
ATOM 896 N N . LEU A 1 112 ? -10.922 10.085 9.272 1.00 94.81 112 LEU A N 1
ATOM 897 C CA . LEU A 1 112 ? -10.602 8.882 10.037 1.00 94.81 112 LEU A CA 1
ATOM 898 C C . LEU A 1 112 ? -11.837 8.483 10.834 1.00 94.81 112 LEU A C 1
ATOM 900 O O . LEU A 1 112 ? -12.281 9.220 11.709 1.00 94.81 112 LEU A O 1
ATOM 904 N N . GLU A 1 113 ? -12.390 7.319 10.524 1.00 95.25 113 GLU A N 1
ATOM 905 C CA . GLU A 1 113 ? -13.462 6.719 11.307 1.00 95.25 113 GLU A CA 1
ATOM 906 C C . GLU A 1 113 ? -12.969 5.464 11.997 1.00 95.25 113 GLU A C 1
ATOM 908 O O . GLU A 1 113 ? -12.185 4.701 11.435 1.00 95.25 113 GLU A O 1
ATOM 913 N N . ILE A 1 114 ? -13.469 5.235 13.206 1.00 96.25 114 ILE A N 1
ATOM 914 C CA . ILE A 1 114 ? -13.200 4.008 13.940 1.00 96.25 114 ILE A CA 1
ATOM 915 C C . ILE A 1 114 ? -14.503 3.309 14.196 1.00 96.25 114 ILE A C 1
ATOM 917 O O . ILE A 1 114 ? -15.405 3.901 14.788 1.00 96.25 114 ILE A O 1
ATOM 921 N N . TRP A 1 115 ? -14.549 2.030 13.849 1.00 96.56 115 TRP A N 1
ATOM 922 C CA . TRP A 1 115 ? -15.640 1.146 14.219 1.00 96.56 115 TRP A CA 1
ATOM 923 C C . TRP A 1 115 ? -15.122 -0.010 15.063 1.00 96.56 115 TRP A C 1
ATOM 925 O O . TRP A 1 115 ? -14.043 -0.562 14.827 1.00 96.56 115 TRP A O 1
ATOM 935 N N . SER A 1 116 ? -15.921 -0.415 16.044 1.00 97.44 116 SER A N 1
ATOM 936 C CA . SER A 1 116 ? -15.710 -1.702 16.688 1.00 97.44 116 SER A CA 1
ATOM 937 C C . SER A 1 116 ? -16.114 -2.827 15.731 1.00 97.44 116 SER A C 1
ATOM 939 O O . SER A 1 116 ? -17.002 -2.662 14.888 1.00 97.44 116 SER A O 1
ATOM 941 N N . PHE A 1 117 ? -15.481 -3.992 15.851 1.00 96.88 117 PHE A N 1
ATOM 942 C CA . PHE A 1 117 ? -15.803 -5.135 15.000 1.00 96.88 117 PHE A CA 1
ATOM 943 C C . PHE A 1 117 ? -17.275 -5.555 15.119 1.00 96.88 117 PHE A C 1
ATOM 945 O O . PHE A 1 117 ? -17.914 -5.841 14.106 1.00 96.88 117 PHE A O 1
ATOM 952 N N . SER A 1 118 ? -17.844 -5.551 16.331 1.00 96.19 118 SER A N 1
ATOM 953 C CA . SER A 1 118 ? -19.259 -5.890 16.518 1.00 96.19 118 SER A CA 1
ATOM 954 C C . SER A 1 118 ? -20.193 -4.851 15.900 1.00 96.19 118 SER A C 1
ATOM 956 O O . SER A 1 118 ? -21.232 -5.225 15.354 1.00 96.19 118 SER A O 1
ATOM 958 N N . TRP A 1 119 ? -19.831 -3.565 15.942 1.00 95.81 119 TRP A N 1
ATOM 959 C CA . TRP A 1 119 ? -20.605 -2.512 15.287 1.00 95.81 119 TRP A CA 1
ATOM 960 C C . TRP A 1 119 ? -20.595 -2.684 13.768 1.00 95.81 119 TRP A C 1
ATOM 962 O O . TRP A 1 119 ? -21.666 -2.715 13.160 1.00 95.81 119 TRP A O 1
ATOM 972 N N . LEU A 1 120 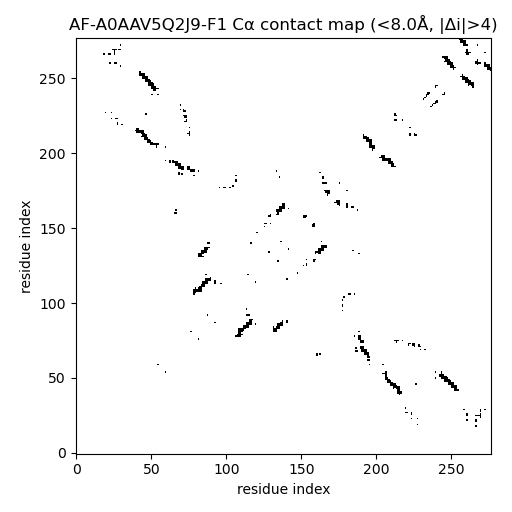? -19.410 -2.893 13.178 1.00 94.62 120 LEU A N 1
ATOM 973 C CA . LEU A 1 120 ? -19.247 -3.144 11.744 1.00 94.62 120 LEU A CA 1
ATOM 974 C C . LEU A 1 120 ? -20.063 -4.359 11.299 1.00 94.62 120 LEU A C 1
ATOM 976 O O . LEU A 1 120 ? -20.731 -4.302 10.276 1.00 94.62 120 LEU A O 1
ATOM 980 N N . LYS A 1 121 ? -20.039 -5.450 12.072 1.00 92.81 121 LYS A N 1
ATOM 981 C CA . LYS A 1 121 ? -20.798 -6.666 11.757 1.00 92.81 121 LYS A CA 1
ATOM 982 C C . LYS A 1 121 ? -22.310 -6.419 11.730 1.00 92.81 121 LYS A C 1
ATOM 984 O O . LYS A 1 121 ? -22.996 -6.990 10.890 1.00 92.81 121 LYS A O 1
ATOM 989 N N . LYS A 1 122 ? -22.832 -5.603 12.653 1.00 93.44 122 LYS A N 1
ATOM 990 C CA . LYS A 1 122 ? -24.270 -5.298 12.754 1.00 93.44 122 LYS A CA 1
ATOM 991 C C . LYS A 1 122 ? -24.752 -4.334 11.670 1.00 93.44 122 LYS A C 1
ATOM 993 O O . LYS A 1 122 ? -25.868 -4.487 11.192 1.00 93.44 122 LYS A O 1
ATOM 998 N N . HIS A 1 123 ? -23.917 -3.374 11.281 1.00 90.81 123 HIS A N 1
ATOM 999 C CA . HIS A 1 123 ? -24.279 -2.294 10.358 1.00 90.81 123 HIS A CA 1
ATOM 1000 C C . HIS A 1 123 ? -23.503 -2.378 9.042 1.00 90.81 123 HIS A C 1
ATOM 1002 O O . HIS A 1 123 ? -23.202 -1.357 8.428 1.00 90.81 123 HIS A O 1
ATOM 1008 N N . LEU A 1 124 ? -23.128 -3.591 8.622 1.00 85.88 124 LEU A N 1
ATOM 1009 C CA . LEU A 1 124 ? -22.283 -3.800 7.454 1.00 85.88 124 LEU A CA 1
ATOM 1010 C C . LEU A 1 124 ? -22.974 -3.277 6.190 1.00 85.88 124 LEU A C 1
ATOM 1012 O O . LEU A 1 124 ? -23.780 -3.969 5.571 1.00 85.88 124 LEU A O 1
ATOM 1016 N N . ASN A 1 125 ? -22.598 -2.076 5.764 1.00 87.38 125 ASN A N 1
ATOM 1017 C CA . ASN A 1 125 ? -22.970 -1.540 4.470 1.00 87.38 125 ASN A CA 1
ATOM 1018 C C . ASN A 1 125 ? -21.806 -1.724 3.498 1.00 87.38 125 ASN A C 1
ATOM 1020 O O . ASN A 1 125 ? -20.814 -0.995 3.524 1.00 87.38 125 ASN A O 1
ATOM 1024 N N . VAL A 1 126 ? -21.935 -2.711 2.613 1.00 85.00 126 VAL A N 1
ATOM 1025 C CA . VAL A 1 126 ? -20.899 -3.023 1.623 1.00 85.00 126 VAL A CA 1
ATOM 1026 C C . VAL A 1 126 ? -20.589 -1.801 0.758 1.00 85.00 126 VAL A C 1
ATOM 1028 O O . VAL A 1 126 ? -19.421 -1.500 0.553 1.00 85.00 126 VAL A O 1
ATOM 1031 N N . LYS A 1 127 ? -21.600 -1.047 0.310 1.00 86.81 127 LYS A N 1
ATOM 1032 C CA . LYS A 1 127 ? -21.396 0.153 -0.518 1.00 86.81 127 LYS A CA 1
ATOM 1033 C C . LYS A 1 127 ? -20.505 1.175 0.189 1.00 86.81 127 LYS A C 1
ATOM 1035 O O . LYS A 1 127 ? -19.616 1.740 -0.439 1.00 86.81 127 LYS A O 1
ATOM 1040 N N . GLU A 1 128 ? -20.709 1.368 1.487 1.00 87.38 128 GLU A N 1
ATOM 1041 C CA . GLU A 1 128 ? -19.915 2.297 2.288 1.00 87.38 128 GLU A CA 1
ATOM 1042 C C . GLU A 1 128 ? -18.458 1.840 2.429 1.00 87.38 128 GLU A C 1
ATOM 1044 O O . GLU A 1 128 ? -17.545 2.654 2.314 1.00 87.38 128 GLU A O 1
ATOM 1049 N N . LEU A 1 129 ? -18.213 0.534 2.589 1.00 87.81 129 LEU A N 1
ATOM 1050 C CA . LEU A 1 129 ? -16.851 -0.006 2.616 1.00 87.81 129 LEU A CA 1
ATOM 1051 C C . LEU A 1 129 ? -16.098 0.238 1.301 1.00 87.81 129 LEU A C 1
ATOM 1053 O O . LEU A 1 129 ? -14.904 0.524 1.334 1.00 87.81 129 LEU A O 1
ATOM 1057 N N . TYR A 1 130 ? -16.776 0.166 0.151 1.00 86.12 130 TYR A N 1
ATOM 1058 C CA . TYR A 1 130 ? -16.160 0.456 -1.154 1.00 86.12 130 TYR A CA 1
ATOM 1059 C C . TYR A 1 130 ? -15.873 1.946 -1.372 1.00 86.12 130 TYR A C 1
ATOM 1061 O O . TYR A 1 130 ? -15.048 2.276 -2.222 1.00 86.12 130 TYR A O 1
ATOM 1069 N N . GLN A 1 131 ? -16.532 2.836 -0.627 1.00 88.44 131 GLN A N 1
ATOM 1070 C CA . GLN A 1 131 ? -16.270 4.277 -0.670 1.00 88.44 131 GLN A CA 1
ATOM 1071 C C . GLN A 1 131 ? -15.053 4.683 0.168 1.00 88.44 131 GLN A C 1
ATOM 1073 O O . GLN A 1 131 ? -14.588 5.812 0.040 1.00 88.44 131 GLN A O 1
ATOM 1078 N N . ARG A 1 132 ? -14.535 3.790 1.024 1.00 89.75 132 ARG A N 1
ATOM 1079 C CA . ARG A 1 132 ? -13.324 4.049 1.808 1.00 89.75 132 ARG A CA 1
ATOM 1080 C C . ARG A 1 132 ? -12.089 3.888 0.936 1.00 89.75 132 ARG A C 1
ATOM 1082 O O . ARG A 1 132 ? -11.921 2.874 0.254 1.00 89.75 132 ARG A O 1
ATOM 1089 N N . ASP A 1 133 ? -11.178 4.850 1.024 1.00 90.75 133 ASP A N 1
ATOM 1090 C CA . ASP A 1 133 ? -9.899 4.765 0.322 1.00 90.75 133 ASP A CA 1
ATOM 1091 C C . ASP A 1 133 ? -9.043 3.641 0.906 1.00 90.75 133 ASP A C 1
ATOM 1093 O O . ASP A 1 133 ? -8.462 2.852 0.148 1.00 90.75 133 ASP A O 1
ATOM 1097 N N . GLN A 1 134 ? -9.039 3.534 2.241 1.00 91.50 134 GLN A N 1
ATOM 1098 C CA . GLN A 1 134 ? -8.354 2.497 3.005 1.00 91.50 134 GLN A CA 1
ATOM 1099 C C . GLN A 1 134 ? -9.248 1.904 4.096 1.00 91.50 134 GLN A C 1
ATOM 1101 O O . GLN A 1 134 ? -9.944 2.610 4.829 1.00 91.50 134 GLN A O 1
ATOM 1106 N N . ILE A 1 135 ? -9.159 0.582 4.246 1.00 93.75 135 ILE A N 1
ATOM 1107 C CA . ILE A 1 135 ? -9.714 -0.152 5.384 1.00 93.75 135 ILE A CA 1
ATOM 1108 C C . 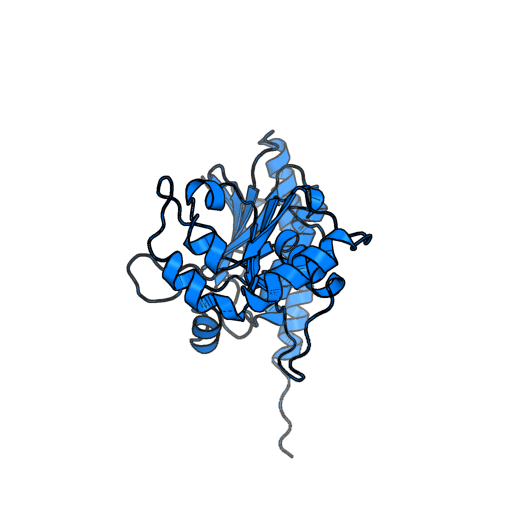ILE A 1 135 ? -8.537 -0.749 6.137 1.00 93.75 135 ILE A C 1
ATOM 1110 O O . ILE A 1 135 ? -7.781 -1.555 5.588 1.00 93.75 135 ILE A O 1
ATOM 1114 N N . ILE A 1 136 ? -8.388 -0.354 7.392 1.00 95.12 136 ILE A N 1
ATOM 1115 C CA . ILE A 1 136 ? -7.329 -0.794 8.288 1.00 95.12 136 ILE A CA 1
ATOM 1116 C C . ILE A 1 136 ? -7.979 -1.538 9.447 1.00 95.12 136 ILE A C 1
ATOM 1118 O O . ILE A 1 136 ? -9.026 -1.136 9.940 1.00 95.12 136 ILE A O 1
ATOM 1122 N N . ILE A 1 137 ? -7.389 -2.645 9.875 1.00 96.06 137 ILE A N 1
ATOM 1123 C CA . ILE A 1 137 ? -7.930 -3.496 10.927 1.00 96.06 137 ILE A CA 1
ATOM 1124 C C . ILE A 1 137 ? -6.857 -3.830 11.955 1.00 96.06 137 ILE A C 1
ATOM 1126 O O . ILE A 1 137 ? -5.676 -3.966 11.624 1.00 96.06 137 ILE A O 1
ATOM 1130 N N . ASP A 1 138 ? -7.280 -4.033 13.199 1.00 96.25 138 ASP A N 1
ATOM 1131 C CA . ASP A 1 138 ? -6.459 -4.718 14.196 1.00 96.25 138 ASP A CA 1
ATOM 1132 C C . ASP A 1 138 ? -6.040 -6.092 13.645 1.00 96.25 138 ASP A C 1
ATOM 1134 O O . ASP A 1 138 ? -6.881 -6.882 13.203 1.00 96.25 138 ASP A O 1
ATOM 1138 N N . ARG A 1 139 ? -4.740 -6.393 13.683 1.00 94.19 139 ARG A N 1
ATOM 1139 C CA . ARG A 1 139 ? -4.159 -7.667 13.238 1.00 94.19 139 ARG A CA 1
ATOM 1140 C C . ARG A 1 139 ? -4.893 -8.886 13.806 1.00 94.19 139 ARG A C 1
ATOM 1142 O O . ARG A 1 139 ? -5.075 -9.867 13.087 1.00 94.19 139 ARG A O 1
ATOM 1149 N N . GLN A 1 140 ? -5.370 -8.817 15.050 1.00 93.94 140 GLN A N 1
ATOM 1150 C CA . GLN A 1 140 ? -6.101 -9.903 15.720 1.00 93.94 140 GLN A CA 1
ATOM 1151 C C . GLN A 1 140 ? -7.498 -10.165 15.121 1.00 93.94 140 GLN A C 1
ATOM 1153 O O . GLN A 1 140 ? -8.111 -11.200 15.380 1.00 93.94 140 GLN A O 1
ATOM 1158 N N . LEU A 1 141 ? -8.021 -9.240 14.313 1.00 94.50 141 LEU A N 1
ATOM 1159 C CA . LEU A 1 141 ? -9.296 -9.379 13.611 1.00 94.50 141 LEU A CA 1
ATOM 1160 C C . LEU A 1 141 ? -9.151 -9.916 12.187 1.00 94.50 141 LEU A C 1
ATOM 1162 O O . LEU A 1 141 ? -10.171 -10.192 11.563 1.00 94.50 141 LEU A O 1
ATOM 1166 N N . ASP A 1 142 ? -7.933 -10.106 11.674 1.00 89.88 142 ASP A N 1
ATOM 1167 C CA . ASP A 1 142 ? -7.688 -10.468 10.272 1.00 89.88 142 ASP A CA 1
ATOM 1168 C C . ASP A 1 142 ? -8.506 -11.677 9.810 1.00 89.88 142 ASP A C 1
ATOM 1170 O O . ASP A 1 142 ? -9.240 -11.603 8.825 1.00 89.88 142 ASP A O 1
ATOM 1174 N N . HIS A 1 143 ? -8.452 -12.781 10.555 1.00 88.50 143 HIS A N 1
ATOM 1175 C CA . HIS A 1 143 ? -9.209 -13.979 10.202 1.00 88.50 143 HIS A CA 1
ATOM 1176 C C . HIS A 1 143 ? -10.728 -13.732 10.217 1.00 88.50 143 HIS A C 1
ATOM 1178 O O . HIS A 1 143 ? -11.427 -14.115 9.281 1.00 88.50 143 HIS A O 1
ATOM 1184 N N . LYS A 1 144 ? -11.235 -13.027 11.237 1.00 92.00 144 LYS A N 1
ATOM 1185 C CA . LYS A 1 144 ? -12.668 -12.722 11.384 1.00 92.00 144 LYS A CA 1
ATOM 1186 C C . LYS A 1 144 ? -13.170 -11.796 10.274 1.00 92.00 144 LYS A C 1
ATOM 1188 O O . LYS A 1 144 ? -14.244 -12.026 9.724 1.00 92.00 144 LYS A O 1
ATOM 1193 N N . MET A 1 145 ? -12.378 -10.786 9.919 1.00 90.06 145 MET A N 1
ATOM 1194 C CA . MET A 1 145 ? -12.675 -9.857 8.833 1.00 90.06 145 MET A CA 1
ATOM 1195 C C . MET A 1 145 ? -12.686 -10.579 7.482 1.00 90.06 145 MET A C 1
ATOM 1197 O O . MET A 1 145 ? -13.613 -10.396 6.700 1.00 90.06 145 MET A O 1
ATOM 1201 N N . ASN A 1 146 ? -11.708 -11.454 7.226 1.00 85.38 146 ASN A N 1
ATOM 1202 C CA . ASN A 1 146 ? -11.656 -12.237 5.990 1.00 85.38 146 ASN A CA 1
ATOM 1203 C C . ASN A 1 146 ? -12.858 -13.178 5.848 1.00 85.38 146 ASN A C 1
ATOM 1205 O O . ASN A 1 146 ? -13.387 -13.305 4.748 1.00 85.38 146 ASN A O 1
ATOM 1209 N N . LEU A 1 147 ? -13.318 -13.804 6.937 1.00 86.75 147 LEU A N 1
ATOM 1210 C CA . LEU A 1 147 ? -14.540 -14.614 6.920 1.00 86.75 147 LEU A CA 1
ATOM 1211 C C . LEU A 1 147 ? -15.785 -13.768 6.625 1.00 86.75 147 LEU A C 1
ATOM 1213 O O . LEU A 1 147 ? -16.606 -14.172 5.809 1.00 86.75 147 LEU A O 1
ATOM 1217 N N . MET A 1 148 ? -15.902 -12.589 7.243 1.00 86.75 148 MET A N 1
ATOM 1218 C CA . MET A 1 148 ? -17.038 -11.681 7.047 1.00 86.75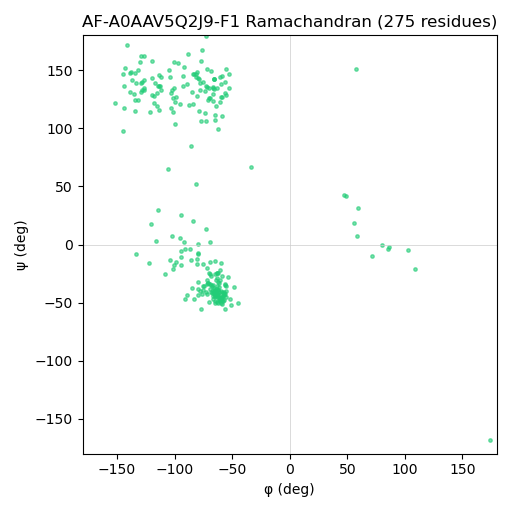 148 MET A CA 1
ATOM 1219 C C . MET A 1 148 ? -17.099 -11.099 5.626 1.00 86.75 148 MET A C 1
ATOM 1221 O O . MET A 1 148 ? -18.182 -10.883 5.094 1.00 86.75 148 MET A O 1
ATOM 1225 N N . LEU A 1 149 ? -15.945 -10.836 5.010 1.00 84.06 149 LEU A N 1
ATOM 1226 C CA . LEU A 1 149 ? -15.849 -10.256 3.667 1.00 84.06 149 LEU A CA 1
ATOM 1227 C C . LEU A 1 149 ? -15.789 -11.305 2.545 1.00 84.06 149 LEU A C 1
ATOM 1229 O O . LEU A 1 149 ? -15.729 -10.946 1.365 1.00 84.06 149 LEU A O 1
ATOM 1233 N N . LYS A 1 150 ? -15.756 -12.601 2.877 1.00 81.06 150 LYS A N 1
ATOM 1234 C CA . LYS A 1 150 ? -15.615 -13.667 1.882 1.00 81.06 150 LYS A CA 1
ATOM 1235 C C . LYS A 1 150 ? -16.832 -13.678 0.955 1.00 81.06 150 LYS A C 1
ATOM 1237 O O . LYS A 1 150 ? -17.950 -13.917 1.387 1.00 81.06 150 LYS A O 1
ATOM 1242 N N . GLY A 1 151 ? -16.593 -13.462 -0.338 1.00 70.69 151 GLY A N 1
ATOM 1243 C CA . GLY A 1 151 ? -17.648 -13.433 -1.358 1.00 70.69 151 GLY A CA 1
ATOM 1244 C C . GLY A 1 151 ? -18.338 -12.076 -1.525 1.00 70.69 151 GLY A C 1
ATOM 1245 O O . GLY A 1 151 ? -19.134 -11.921 -2.448 1.00 70.69 151 GLY A O 1
ATOM 1246 N N . THR A 1 152 ? -17.994 -11.074 -0.713 1.00 77.62 152 THR A N 1
ATOM 1247 C CA . THR A 1 152 ? -18.587 -9.736 -0.786 1.00 77.62 152 THR A CA 1
ATOM 1248 C C . THR A 1 152 ? -18.078 -8.976 -2.015 1.00 77.62 152 THR A C 1
ATOM 1250 O O . THR A 1 152 ? -16.937 -8.509 -2.058 1.00 77.62 152 THR A O 1
ATOM 1253 N N . LYS A 1 153 ? -18.939 -8.830 -3.026 1.00 74.81 153 LYS A N 1
ATOM 1254 C CA . LYS A 1 153 ? -18.683 -8.064 -4.256 1.00 74.81 153 LYS A CA 1
ATOM 1255 C C . LYS A 1 153 ?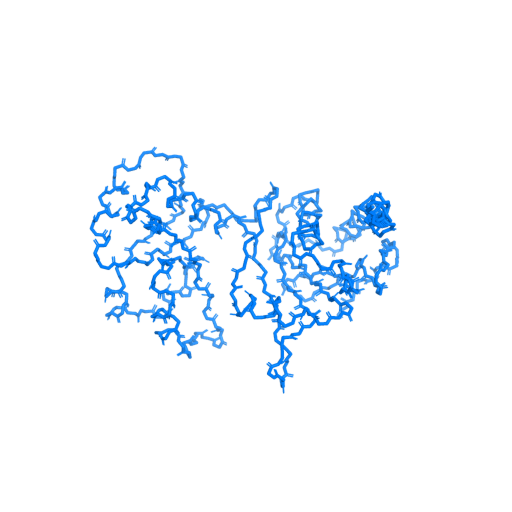 -19.601 -6.847 -4.325 1.00 74.81 153 LYS A C 1
ATOM 1257 O O . LYS A 1 153 ? -20.755 -6.924 -3.917 1.00 74.81 153 LYS A O 1
ATOM 1262 N N . PHE A 1 154 ? -19.106 -5.751 -4.888 1.00 69.88 154 PHE A N 1
ATOM 1263 C CA . PHE A 1 154 ? -19.916 -4.581 -5.225 1.00 69.88 154 PHE A CA 1
ATOM 1264 C C . PHE A 1 154 ? -19.589 -4.151 -6.655 1.00 69.88 154 PHE A C 1
ATOM 1266 O O . PHE A 1 154 ? -18.421 -3.957 -6.994 1.00 69.88 154 PHE A O 1
ATOM 1273 N N . ASN A 1 155 ? -20.610 -4.068 -7.515 1.00 69.06 155 ASN A N 1
ATOM 1274 C CA . ASN A 1 155 ? -20.470 -3.802 -8.955 1.00 69.06 155 ASN A CA 1
ATOM 1275 C C . ASN A 1 155 ? -19.414 -4.691 -9.643 1.00 69.06 155 ASN A C 1
ATOM 1277 O O . ASN A 1 155 ? -18.588 -4.216 -10.419 1.00 69.06 155 ASN A O 1
ATOM 1281 N N . GLY A 1 156 ? -19.373 -5.981 -9.290 1.00 66.25 156 GLY A N 1
ATOM 1282 C CA . GLY A 1 156 ? -18.420 -6.950 -9.847 1.00 66.25 156 GLY A CA 1
ATOM 1283 C C . GLY A 1 156 ? -16.962 -6.782 -9.394 1.00 66.25 156 GLY A C 1
ATOM 1284 O O . GLY A 1 156 ? -16.159 -7.688 -9.617 1.00 66.25 156 GLY A O 1
ATOM 1285 N N . LYS A 1 157 ? -16.611 -5.686 -8.707 1.00 65.00 157 LYS A N 1
ATOM 1286 C CA . LYS A 1 157 ? -15.286 -5.478 -8.113 1.00 65.00 157 LYS A CA 1
ATOM 1287 C C . LYS A 1 157 ? -15.215 -6.169 -6.753 1.00 65.00 157 LYS A C 1
ATOM 1289 O O . LYS A 1 157 ? -16.219 -6.280 -6.054 1.00 65.00 157 LYS A O 1
ATOM 1294 N N . LEU A 1 158 ? -14.028 -6.663 -6.405 1.00 66.12 158 LEU A N 1
ATOM 1295 C CA . LEU A 1 158 ? -13.719 -7.168 -5.066 1.00 66.12 158 LEU A CA 1
ATOM 1296 C C . LEU A 1 158 ? -13.321 -6.002 -4.160 1.00 66.12 158 LEU A C 1
ATOM 1298 O O . LEU A 1 158 ? -12.680 -5.052 -4.615 1.00 66.12 158 LEU A O 1
ATOM 1302 N N . LEU A 1 159 ? -13.666 -6.097 -2.876 1.00 76.88 159 LEU A N 1
ATOM 1303 C CA . LEU A 1 159 ? -13.302 -5.087 -1.891 1.00 76.88 159 LEU A CA 1
ATOM 1304 C C . LEU A 1 159 ? -11.780 -5.087 -1.728 1.00 76.88 159 LEU A C 1
ATOM 1306 O O . LEU A 1 159 ? -11.146 -6.148 -1.757 1.00 76.88 159 LEU A O 1
ATOM 1310 N N . LYS A 1 160 ? -11.184 -3.904 -1.544 1.00 77.00 160 LYS A N 1
ATOM 1311 C CA . LYS A 1 160 ? -9.753 -3.798 -1.242 1.00 77.00 160 LYS A CA 1
ATOM 1312 C C . LYS A 1 160 ? -9.446 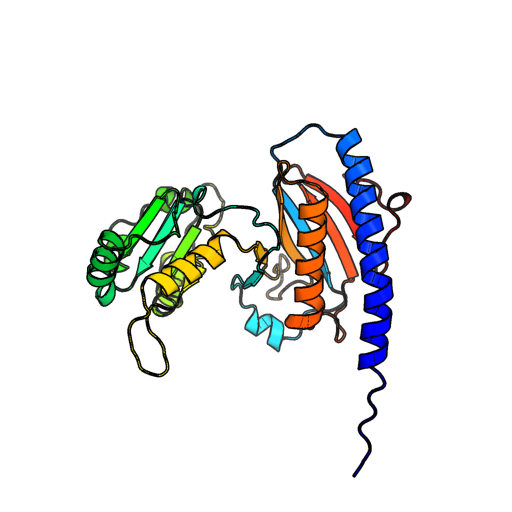-4.627 0.010 1.00 77.00 160 LYS A C 1
ATOM 1314 O O . LYS A 1 160 ? -10.120 -4.488 1.028 1.00 77.00 160 LYS A O 1
ATOM 1319 N N . SER A 1 161 ? -8.421 -5.478 -0.062 1.00 81.81 161 SER A N 1
ATOM 1320 C CA . SER A 1 161 ? -8.001 -6.278 1.091 1.00 81.81 161 SER A CA 1
ATOM 1321 C C . SER A 1 161 ? -7.619 -5.358 2.256 1.00 81.81 161 SER A C 1
ATOM 1323 O O . SER A 1 161 ? -6.750 -4.495 2.054 1.00 81.81 161 SER A O 1
ATOM 1325 N N . PRO A 1 162 ? -8.199 -5.553 3.454 1.00 88.62 162 PRO A N 1
ATOM 1326 C CA . PRO A 1 162 ? -7.885 -4.724 4.606 1.00 88.62 162 PRO A CA 1
ATOM 1327 C C . PRO A 1 162 ? -6.399 -4.770 4.975 1.00 88.62 162 PRO A C 1
ATOM 1329 O O . PRO A 1 162 ? -5.734 -5.804 4.836 1.00 88.62 162 PRO A O 1
ATOM 1332 N N . LYS A 1 163 ? -5.871 -3.639 5.445 1.00 91.94 163 LYS A N 1
ATOM 1333 C CA . LYS A 1 163 ? -4.499 -3.507 5.954 1.00 91.94 163 LYS A CA 1
ATOM 1334 C C . LYS A 1 163 ? -4.474 -3.743 7.448 1.00 91.94 163 LYS A C 1
ATOM 1336 O O . LYS A 1 163 ? -5.475 -3.540 8.119 1.00 91.94 163 LYS A O 1
ATOM 1341 N N . ARG A 1 164 ? -3.347 -4.204 7.973 1.00 92.56 164 ARG A N 1
ATOM 1342 C CA . ARG A 1 164 ? -3.257 -4.678 9.357 1.00 92.56 164 ARG A CA 1
ATOM 1343 C C . ARG A 1 164 ? -2.380 -3.742 10.154 1.00 92.56 164 ARG A C 1
ATOM 1345 O O . ARG A 1 164 ? -1.301 -3.391 9.684 1.00 92.56 164 ARG A O 1
ATOM 1352 N N . ILE A 1 165 ? -2.818 -3.407 11.355 1.00 95.38 165 ILE A N 1
ATOM 1353 C CA . ILE A 1 165 ? -2.000 -2.691 12.328 1.00 95.38 165 ILE A CA 1
ATOM 1354 C C . ILE A 1 165 ? -2.031 -3.401 13.672 1.00 95.38 165 ILE A C 1
ATOM 1356 O O . ILE A 1 165 ? -2.956 -4.156 13.988 1.00 95.38 165 ILE A O 1
ATOM 1360 N N . GLU A 1 166 ? -1.006 -3.151 14.466 1.00 95.00 166 GLU A N 1
ATOM 1361 C CA . GLU A 1 166 ? -0.880 -3.673 15.815 1.00 95.00 166 GLU A CA 1
ATOM 1362 C C . GLU A 1 166 ? -1.386 -2.633 16.810 1.00 95.00 166 GLU A C 1
ATOM 1364 O O . GLU A 1 166 ? -0.893 -1.507 16.864 1.00 95.00 166 GLU A O 1
ATOM 1369 N N . LEU A 1 167 ? -2.398 -3.024 17.589 1.00 95.00 167 LEU A N 1
ATOM 1370 C CA . LEU A 1 167 ? -2.927 -2.223 18.700 1.00 95.00 167 LEU A CA 1
ATOM 1371 C C . LEU A 1 167 ? -2.376 -2.667 20.056 1.00 95.00 167 LEU A C 1
ATOM 1373 O O . LEU A 1 167 ? -2.537 -1.971 21.052 1.00 95.00 167 LEU A O 1
ATOM 1377 N N . VAL A 1 168 ? -1.773 -3.854 20.112 1.00 93.62 168 VAL A N 1
ATOM 1378 C CA . VAL A 1 168 ? -1.201 -4.435 21.327 1.00 93.62 168 VAL A CA 1
ATOM 1379 C C . VAL A 1 168 ? 0.156 -5.006 20.968 1.00 93.62 168 VAL A C 1
ATOM 1381 O O . VAL A 1 168 ? 0.254 -5.772 20.011 1.00 93.62 168 VAL A O 1
ATOM 1384 N N . ASN A 1 169 ? 1.175 -4.650 21.741 1.00 90.75 169 ASN A N 1
ATOM 1385 C CA . ASN A 1 169 ? 2.500 -5.222 21.604 1.00 90.75 169 ASN A CA 1
ATOM 1386 C C . ASN A 1 169 ? 2.470 -6.682 22.086 1.00 90.75 169 ASN A C 1
ATOM 1388 O O . ASN A 1 169 ? 2.027 -6.987 23.195 1.00 90.75 169 ASN A O 1
ATOM 1392 N N . GLU A 1 170 ? 2.897 -7.610 21.231 1.00 85.81 170 GLU A N 1
ATOM 1393 C CA . GLU A 1 170 ? 2.784 -9.040 21.513 1.00 85.81 170 GLU A CA 1
ATOM 1394 C C . GLU A 1 170 ? 3.690 -9.504 22.661 1.00 85.81 170 GLU A C 1
ATOM 1396 O O . GLU A 1 170 ? 3.313 -10.467 23.340 1.00 85.81 170 GLU A O 1
ATOM 1401 N N . SER A 1 171 ? 4.818 -8.824 22.910 1.00 88.81 171 SER A N 1
ATOM 1402 C CA . SER A 1 171 ? 5.815 -9.238 23.906 1.00 88.81 171 SER A CA 1
ATOM 1403 C C . SER A 1 171 ? 5.380 -8.948 25.340 1.00 88.81 171 SER A C 1
ATOM 1405 O O . SER A 1 171 ? 5.522 -9.802 26.209 1.00 88.81 171 SER A O 1
ATOM 1407 N N . ASN A 1 172 ? 4.793 -7.778 25.587 1.00 92.00 172 ASN A N 1
ATOM 1408 C CA . ASN A 1 172 ? 4.404 -7.322 26.926 1.00 92.00 172 ASN A CA 1
ATOM 1409 C C . ASN A 1 172 ? 2.885 -7.145 27.096 1.00 92.00 172 ASN A C 1
ATOM 1411 O O . ASN A 1 172 ? 2.432 -6.693 28.145 1.00 92.00 172 ASN A O 1
ATOM 1415 N N . LYS A 1 173 ? 2.096 -7.471 26.062 1.00 90.75 173 LYS A N 1
ATOM 1416 C CA . LYS A 1 173 ? 0.632 -7.316 26.015 1.00 90.75 173 LYS A CA 1
ATOM 1417 C C . LYS A 1 173 ? 0.144 -5.890 26.300 1.00 90.75 173 LYS A C 1
ATOM 1419 O O . LYS A 1 173 ? -1.038 -5.699 26.587 1.00 90.75 173 LYS A O 1
ATOM 1424 N N . SER A 1 174 ? 1.013 -4.883 26.189 1.00 93.19 174 SER A N 1
ATOM 1425 C CA . SER A 1 174 ? 0.636 -3.491 26.413 1.00 93.19 174 SER A CA 1
ATOM 1426 C C . SER A 1 174 ? -0.052 -2.907 25.183 1.00 93.19 174 SER A C 1
ATOM 1428 O O . SER A 1 174 ? 0.218 -3.286 24.042 1.00 93.19 174 SER A O 1
ATOM 1430 N N . PHE A 1 175 ? -0.979 -1.980 25.413 1.00 94.88 175 PHE A N 1
ATOM 1431 C CA . PHE A 1 175 ? -1.632 -1.260 24.327 1.00 94.88 175 PHE A CA 1
ATOM 1432 C C . PHE A 1 175 ? -0.656 -0.268 23.690 1.00 94.88 175 PHE A C 1
ATOM 1434 O O . PHE A 1 175 ? 0.050 0.454 24.396 1.00 94.88 175 PHE A O 1
ATOM 1441 N N . VAL A 1 176 ? -0.634 -0.232 22.362 1.00 94.44 176 VAL A N 1
ATOM 1442 C CA . VAL A 1 176 ? 0.282 0.605 21.585 1.00 94.44 176 VAL A CA 1
ATOM 1443 C C . VAL A 1 176 ? -0.139 2.084 21.688 1.00 94.44 176 VAL A C 1
ATOM 1445 O O . VAL A 1 176 ? -1.332 2.375 21.592 1.00 94.44 176 VAL A O 1
ATOM 1448 N N . PRO A 1 177 ? 0.802 3.031 21.877 1.00 94.75 177 PRO A N 1
ATOM 1449 C CA . PRO A 1 177 ? 0.522 4.470 21.846 1.00 94.75 177 PRO A CA 1
ATOM 1450 C C . PRO A 1 177 ? -0.216 4.923 20.581 1.00 94.75 177 PRO A C 1
ATOM 1452 O O . PRO A 1 177 ? 0.014 4.388 19.491 1.00 94.75 177 PRO A O 1
ATOM 1455 N N . ILE A 1 178 ? -1.080 5.935 20.709 1.00 94.50 178 ILE A N 1
ATOM 1456 C CA . ILE A 1 178 ? -1.918 6.396 19.595 1.00 94.50 178 ILE A CA 1
ATOM 1457 C C . ILE A 1 178 ? -1.075 6.940 18.438 1.00 94.50 178 ILE A C 1
ATOM 1459 O O . ILE A 1 178 ? -1.375 6.671 17.279 1.00 94.50 178 ILE A O 1
ATOM 1463 N N . GLU A 1 179 ? 0.041 7.598 18.738 1.00 94.75 179 GLU A N 1
ATOM 1464 C CA . GLU A 1 179 ? 1.019 8.106 17.775 1.00 94.75 179 GLU A CA 1
ATOM 1465 C C . GLU A 1 179 ? 1.535 6.981 16.874 1.00 94.75 179 GLU A C 1
ATOM 1467 O O . GLU A 1 179 ? 1.656 7.143 15.661 1.00 94.75 179 GLU A O 1
ATOM 1472 N N . ILE A 1 180 ? 1.809 5.816 17.466 1.00 95.12 180 ILE A N 1
ATOM 1473 C CA . ILE A 1 180 ? 2.329 4.648 16.757 1.00 95.12 180 ILE A CA 1
ATOM 1474 C C . ILE A 1 180 ? 1.213 3.985 15.943 1.00 95.12 180 ILE A C 1
ATOM 1476 O O . ILE A 1 180 ? 1.449 3.577 14.806 1.00 95.12 180 ILE A O 1
ATOM 1480 N N . ILE A 1 181 ? -0.012 3.908 16.471 1.00 95.56 181 ILE A N 1
ATOM 1481 C CA . ILE A 1 181 ? -1.188 3.417 15.729 1.00 95.56 181 ILE A CA 1
ATOM 1482 C C . ILE A 1 181 ? -1.433 4.287 14.487 1.00 95.56 181 ILE A C 1
ATOM 1484 O O . ILE A 1 181 ? -1.595 3.768 13.380 1.00 95.56 181 ILE A O 1
ATOM 1488 N N . LEU A 1 182 ? -1.409 5.610 14.649 1.00 95.81 182 LEU A N 1
ATOM 1489 C CA . LEU A 1 182 ? -1.592 6.563 13.55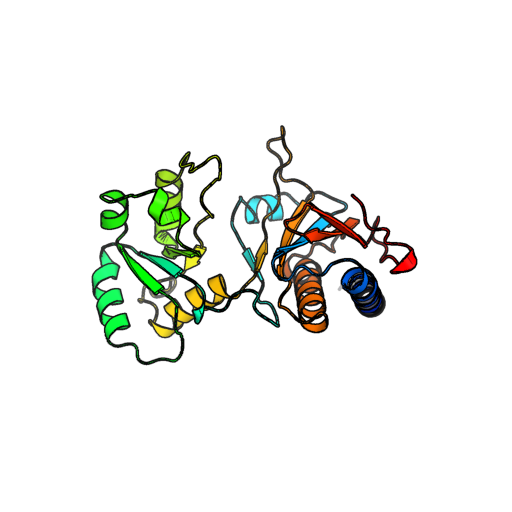8 1.00 95.81 182 LEU A CA 1
ATOM 1490 C C . LEU A 1 182 ? -0.422 6.555 12.574 1.00 95.81 182 LEU A C 1
ATOM 1492 O O . LEU A 1 182 ? -0.651 6.674 11.374 1.00 95.81 182 LEU A O 1
ATOM 1496 N N . SER A 1 183 ? 0.810 6.350 13.045 1.00 95.06 183 SER A N 1
ATOM 1497 C CA . SER A 1 183 ? 1.987 6.177 12.187 1.00 95.06 183 SER A CA 1
ATOM 1498 C C . SER A 1 183 ? 1.879 4.919 11.317 1.00 95.06 183 SER A C 1
ATOM 1500 O O . SER A 1 183 ? 2.110 4.978 10.111 1.00 95.06 183 SER A O 1
ATOM 1502 N N . GLN A 1 184 ? 1.416 3.796 11.878 1.00 95.50 184 GLN A N 1
ATOM 1503 C CA . GLN A 1 184 ? 1.127 2.588 11.098 1.00 95.50 184 GLN A CA 1
ATOM 1504 C C . GLN A 1 184 ? 0.006 2.823 10.072 1.00 95.50 184 GLN A C 1
ATOM 1506 O O . GLN A 1 184 ? 0.093 2.361 8.934 1.00 95.50 184 GLN A O 1
ATOM 1511 N N . ALA A 1 185 ? -1.050 3.554 10.445 1.00 94.75 185 ALA A N 1
ATOM 1512 C CA . ALA A 1 185 ? -2.120 3.906 9.514 1.00 94.75 185 ALA A CA 1
ATOM 1513 C C . ALA A 1 185 ? -1.622 4.822 8.384 1.00 94.75 185 ALA A C 1
ATOM 1515 O O . ALA A 1 185 ? -1.945 4.589 7.218 1.00 94.75 185 ALA A O 1
ATOM 1516 N N . LYS A 1 186 ? -0.785 5.812 8.717 1.00 94.88 186 LYS A N 1
ATOM 1517 C CA . LYS A 1 186 ? -0.104 6.693 7.763 1.00 94.88 186 LYS A CA 1
ATOM 1518 C C . LYS A 1 186 ? 0.748 5.891 6.788 1.00 94.88 186 LYS A C 1
ATOM 1520 O O . LYS A 1 186 ? 0.595 6.064 5.583 1.00 94.88 186 LYS A O 1
ATOM 1525 N N . PHE A 1 187 ? 1.558 4.961 7.294 1.00 94.06 187 PHE A N 1
ATOM 1526 C CA . PHE A 1 187 ? 2.364 4.065 6.469 1.00 94.06 187 PHE A CA 1
ATOM 1527 C C . PHE A 1 187 ? 1.511 3.350 5.415 1.00 94.06 187 PHE A C 1
ATOM 1529 O O . PHE A 1 187 ? 1.867 3.362 4.242 1.00 94.06 187 PHE A O 1
ATOM 1536 N N . TRP A 1 188 ? 0.359 2.786 5.787 1.00 92.94 188 TRP A N 1
ATOM 1537 C CA . TRP A 1 188 ? -0.512 2.095 4.828 1.00 92.94 188 TRP A CA 1
ATOM 1538 C C . TRP A 1 188 ? -1.197 3.009 3.809 1.00 92.94 188 TRP A C 1
ATOM 1540 O O . TRP A 1 188 ? -1.561 2.532 2.735 1.00 92.94 188 TRP A O 1
ATOM 1550 N N . CYS A 1 189 ? -1.396 4.285 4.139 1.00 91.75 189 CYS A N 1
ATOM 1551 C CA . CYS A 1 189 ? -1.958 5.269 3.215 1.00 91.75 189 CYS A CA 1
ATOM 1552 C C . CYS A 1 189 ? -0.916 5.760 2.202 1.00 91.75 189 CYS A C 1
ATOM 1554 O O . CYS A 1 189 ? -1.236 5.927 1.031 1.00 91.75 189 CYS A O 1
ATOM 1556 N N . GLU A 1 190 ? 0.317 5.976 2.662 1.00 92.50 190 GLU A N 1
ATOM 1557 C CA . GLU A 1 190 ? 1.390 6.611 1.886 1.00 92.50 190 GLU A CA 1
ATOM 1558 C C . GLU A 1 190 ? 2.300 5.609 1.160 1.00 92.50 190 GLU A C 1
ATOM 1560 O O . GLU A 1 190 ? 3.011 5.975 0.222 1.00 92.50 190 GLU A O 1
ATOM 1565 N N . SER A 1 191 ? 2.276 4.337 1.562 1.00 89.50 191 SER A N 1
ATOM 1566 C CA . SER A 1 191 ? 3.027 3.270 0.897 1.00 89.50 191 SER A CA 1
ATOM 1567 C C . SER A 1 191 ? 2.304 2.758 -0.339 1.00 89.50 191 SER A C 1
ATOM 1569 O O . SER A 1 191 ? 1.079 2.614 -0.352 1.00 89.50 191 SER A O 1
ATOM 1571 N N . THR A 1 192 ? 3.076 2.356 -1.349 1.00 89.56 192 THR A N 1
ATOM 1572 C CA . THR A 1 192 ? 2.526 1.497 -2.397 1.00 89.56 192 THR A CA 1
ATOM 1573 C C . THR A 1 192 ? 2.416 0.066 -1.908 1.00 89.56 192 THR A C 1
ATOM 1575 O O . THR A 1 192 ? 3.082 -0.348 -0.958 1.00 89.56 192 THR A O 1
ATOM 1578 N N . ILE A 1 193 ? 1.547 -0.698 -2.555 1.00 85.12 193 ILE A N 1
ATOM 1579 C CA . ILE A 1 193 ? 1.243 -2.060 -2.168 1.00 85.12 193 ILE A CA 1
ATOM 1580 C C . ILE A 1 193 ? 1.423 -2.964 -3.363 1.00 85.12 193 ILE A C 1
ATOM 1582 O O . ILE A 1 193 ? 0.911 -2.693 -4.447 1.00 85.12 193 ILE A O 1
ATOM 1586 N N . TYR A 1 194 ? 2.077 -4.091 -3.127 1.00 82.50 194 TYR A N 1
ATOM 1587 C CA . TYR A 1 194 ? 2.184 -5.146 -4.113 1.00 82.50 194 TYR A CA 1
ATOM 1588 C C . TYR A 1 194 ? 1.563 -6.446 -3.606 1.00 82.50 194 TYR A C 1
ATOM 1590 O O . TYR A 1 194 ? 1.398 -6.685 -2.404 1.00 82.50 194 TYR A O 1
ATOM 1598 N N . ARG A 1 195 ? 1.196 -7.295 -4.566 1.00 72.75 195 ARG A N 1
ATOM 1599 C CA . ARG A 1 195 ? 0.772 -8.681 -4.357 1.00 72.75 195 ARG A CA 1
ATOM 1600 C C . ARG A 1 195 ? 1.257 -9.530 -5.523 1.00 72.75 195 ARG A C 1
ATOM 1602 O O . ARG A 1 195 ? 1.250 -9.062 -6.661 1.00 72.75 195 ARG A O 1
ATOM 1609 N N . LEU A 1 196 ? 1.585 -10.789 -5.256 1.00 70.81 196 LEU A N 1
ATOM 1610 C CA . LEU A 1 196 ? 1.728 -11.775 -6.324 1.00 70.81 196 LEU A CA 1
ATOM 1611 C C . LEU A 1 196 ? 0.355 -12.033 -6.963 1.00 70.81 196 LEU A C 1
ATOM 1613 O O . LEU A 1 196 ? -0.639 -12.283 -6.262 1.00 70.81 196 LEU A O 1
ATOM 1617 N N . LEU A 1 197 ? 0.284 -11.961 -8.290 1.00 65.12 197 LEU A N 1
ATOM 1618 C CA . LEU A 1 197 ? -0.921 -12.287 -9.048 1.00 65.12 197 LEU A CA 1
ATOM 1619 C C . LEU A 1 197 ? -1.053 -13.812 -9.147 1.00 65.12 197 LEU A C 1
ATOM 1621 O O . LEU A 1 197 ? -0.060 -14.503 -9.326 1.00 65.12 197 LEU A O 1
ATOM 1625 N N . LYS A 1 198 ? -2.263 -14.365 -8.997 1.00 57.12 198 LYS A N 1
ATOM 1626 C CA . LYS A 1 198 ? -2.512 -15.795 -9.267 1.00 57.12 198 LYS A CA 1
ATOM 1627 C C . LYS A 1 198 ? -2.702 -15.990 -10.769 1.00 57.12 198 LYS A C 1
ATOM 1629 O O . LYS A 1 198 ? -3.306 -15.129 -11.408 1.00 57.12 198 LYS A O 1
ATOM 1634 N N . ARG A 1 199 ? -2.240 -17.111 -11.325 1.00 53.16 199 ARG A N 1
ATOM 1635 C CA . ARG A 1 199 ? -2.554 -17.455 -12.719 1.00 53.16 199 ARG A CA 1
ATOM 1636 C C . ARG A 1 199 ? -4.030 -17.833 -12.841 1.00 53.16 199 ARG A C 1
ATOM 1638 O O . ARG A 1 199 ? -4.550 -18.592 -12.026 1.00 53.16 199 ARG A O 1
ATOM 1645 N N . HIS A 1 200 ? -4.708 -17.304 -13.857 1.00 43.41 200 HIS A N 1
ATOM 1646 C CA . HIS A 1 200 ? -6.068 -17.733 -14.180 1.00 43.41 200 HIS A CA 1
ATOM 1647 C C . HIS A 1 200 ? -6.069 -19.236 -14.511 1.00 43.41 200 HIS A C 1
ATOM 1649 O O . HIS A 1 200 ? -5.279 -19.681 -15.336 1.00 43.41 200 HIS A O 1
ATOM 1655 N N . GLY A 1 201 ? -6.931 -20.011 -13.842 1.00 39.97 201 GLY A N 1
ATOM 1656 C CA . GLY A 1 201 ? -7.097 -21.453 -14.080 1.00 39.97 201 GLY A CA 1
ATOM 1657 C C . GLY A 1 201 ? -6.142 -22.383 -13.320 1.00 39.97 201 GLY A C 1
ATOM 1658 O O . GLY A 1 201 ? -6.292 -23.595 -13.423 1.00 39.97 201 GLY A O 1
ATOM 1659 N N . LEU A 1 202 ? -5.199 -21.856 -12.529 1.00 45.78 202 LEU A N 1
ATOM 1660 C CA . LEU A 1 202 ? -4.261 -22.661 -11.738 1.00 45.78 202 LEU A CA 1
ATOM 1661 C C . LEU A 1 202 ? -4.305 -22.244 -10.262 1.00 45.78 202 LEU A C 1
ATOM 1663 O O . LEU A 1 202 ? -4.357 -21.059 -9.940 1.00 45.78 202 LEU A O 1
ATOM 1667 N N . ASN A 1 203 ? -4.214 -23.211 -9.343 1.00 48.81 203 ASN A N 1
ATOM 1668 C CA . ASN A 1 203 ? -4.092 -22.955 -7.897 1.00 48.81 203 ASN A CA 1
ATOM 1669 C C . ASN A 1 203 ? -2.703 -22.414 -7.489 1.00 48.81 203 ASN A C 1
ATOM 1671 O O . ASN A 1 203 ? -2.378 -22.362 -6.304 1.00 48.81 203 ASN A O 1
ATOM 1675 N N . GLU A 1 204 ? -1.891 -21.985 -8.455 1.00 50.28 204 GLU A N 1
ATOM 1676 C CA . GLU A 1 204 ? -0.513 -21.549 -8.269 1.00 50.28 204 GLU A CA 1
ATOM 1677 C C . GLU A 1 204 ? -0.385 -20.019 -8.337 1.00 50.28 204 GLU A C 1
ATOM 1679 O O . GLU A 1 204 ? -1.064 -19.330 -9.111 1.00 50.28 204 GLU A O 1
ATOM 1684 N N . HIS A 1 205 ? 0.520 -19.469 -7.524 1.00 58.31 205 HIS A N 1
ATOM 1685 C CA . HIS A 1 205 ? 0.930 -18.075 -7.656 1.00 58.31 205 HIS A CA 1
ATOM 1686 C C . HIS A 1 205 ? 1.679 -17.882 -8.980 1.00 58.31 205 HIS A C 1
ATOM 1688 O O . HIS A 1 205 ? 2.510 -18.700 -9.368 1.00 58.31 205 HIS A O 1
ATOM 1694 N N . GLY A 1 206 ? 1.333 -16.815 -9.692 1.00 63.00 206 GLY A N 1
ATOM 1695 C CA . GLY A 1 206 ? 1.960 -16.436 -10.945 1.00 63.00 206 GLY A CA 1
ATOM 1696 C C . GLY A 1 206 ? 3.329 -15.798 -10.740 1.00 63.00 206 GLY A C 1
ATOM 1697 O O . GLY A 1 206 ? 3.711 -15.395 -9.645 1.00 63.00 206 GLY A O 1
ATOM 1698 N N . ASP A 1 207 ? 4.039 -15.687 -11.850 1.00 73.88 207 ASP A N 1
ATOM 1699 C CA . ASP A 1 207 ? 5.344 -15.061 -12.029 1.00 73.88 207 ASP A CA 1
ATOM 1700 C C . ASP A 1 207 ? 5.237 -13.543 -12.232 1.00 73.88 207 ASP A C 1
ATOM 1702 O O . ASP A 1 207 ? 6.130 -12.939 -12.812 1.00 73.88 207 ASP A O 1
ATOM 1706 N N . SER A 1 208 ? 4.122 -12.918 -11.832 1.00 78.88 208 SER A N 1
ATOM 1707 C CA . SER A 1 208 ? 3.851 -11.509 -12.129 1.00 78.88 208 SER A CA 1
ATOM 1708 C C . SER A 1 208 ? 3.269 -10.724 -10.958 1.00 78.88 208 SER A C 1
ATOM 1710 O O . SER A 1 208 ? 2.514 -11.242 -10.126 1.00 78.88 208 SER A O 1
ATOM 1712 N N . MET A 1 209 ? 3.607 -9.439 -10.926 1.00 85.25 209 MET A N 1
ATOM 1713 C CA . MET A 1 209 ? 3.248 -8.473 -9.892 1.00 85.25 209 MET A CA 1
ATOM 1714 C C . MET A 1 209 ? 2.772 -7.180 -10.544 1.00 85.25 209 MET A C 1
ATOM 1716 O O . MET A 1 209 ? 3.263 -6.808 -11.604 1.00 85.25 209 MET A O 1
ATOM 1720 N N . SER A 1 210 ? 1.838 -6.494 -9.887 1.00 86.38 210 SER A N 1
ATOM 1721 C CA . SER A 1 210 ? 1.400 -5.144 -10.253 1.00 86.38 210 SER A CA 1
ATOM 1722 C C . SER A 1 210 ? 1.505 -4.248 -9.026 1.00 86.38 210 SER A C 1
ATOM 1724 O O . SER A 1 210 ? 1.049 -4.635 -7.945 1.00 86.38 210 SER A O 1
ATOM 1726 N N . ILE A 1 211 ? 2.095 -3.068 -9.198 1.00 90.38 211 ILE A N 1
ATOM 1727 C CA . ILE A 1 211 ? 2.455 -2.142 -8.117 1.00 90.38 211 ILE A CA 1
ATOM 1728 C C . ILE A 1 211 ? 2.117 -0.724 -8.560 1.00 90.38 211 ILE A C 1
ATOM 1730 O O . ILE A 1 211 ? 2.480 -0.327 -9.658 1.00 90.38 211 ILE A O 1
ATOM 1734 N N . GLU A 1 212 ? 1.424 0.056 -7.740 1.00 90.56 212 GLU A N 1
ATOM 1735 C CA . GLU A 1 212 ? 1.182 1.470 -8.048 1.00 90.56 212 GLU A CA 1
ATOM 1736 C C . GLU A 1 212 ? 2.481 2.266 -7.849 1.00 90.56 212 GLU A C 1
ATOM 1738 O O . GLU A 1 212 ? 3.148 2.099 -6.831 1.00 90.56 212 GLU A O 1
ATOM 1743 N N . ILE A 1 213 ? 2.879 3.110 -8.794 1.00 91.31 213 ILE A N 1
ATOM 1744 C CA . ILE A 1 213 ? 4.151 3.864 -8.709 1.00 91.31 213 ILE A CA 1
ATOM 1745 C C . ILE A 1 213 ? 3.962 5.377 -8.788 1.00 91.31 213 ILE A C 1
ATOM 1747 O O . ILE A 1 213 ? 4.861 6.135 -8.420 1.00 91.31 213 ILE A O 1
ATOM 1751 N N . GLY A 1 214 ? 2.790 5.821 -9.235 1.00 90.56 214 GLY A N 1
ATOM 1752 C CA . GLY A 1 214 ? 2.448 7.229 -9.296 1.00 90.56 214 GLY A CA 1
ATOM 1753 C C . GLY A 1 214 ? 1.120 7.484 -9.986 1.00 90.56 214 GLY A C 1
ATOM 1754 O O . GLY A 1 214 ? 0.346 6.567 -10.261 1.00 90.56 214 GLY A O 1
ATOM 1755 N N . ASN A 1 215 ? 0.871 8.750 -10.284 1.00 86.94 215 ASN A N 1
ATOM 1756 C CA . ASN A 1 215 ? -0.263 9.207 -11.075 1.00 86.94 215 ASN A CA 1
ATOM 1757 C C . ASN A 1 215 ? 0.178 10.354 -12.001 1.00 86.94 215 ASN A C 1
ATOM 1759 O O . ASN A 1 215 ? 1.295 10.859 -11.873 1.00 86.94 215 ASN A O 1
ATOM 1763 N N . GLY A 1 216 ? -0.702 10.773 -12.913 1.00 78.75 216 GLY A N 1
ATOM 1764 C CA . GLY A 1 216 ? -0.415 11.823 -13.898 1.00 78.75 216 GLY A CA 1
ATOM 1765 C C . GLY A 1 216 ? -0.038 13.197 -13.324 1.00 78.75 216 GLY A C 1
ATOM 1766 O O . GLY A 1 216 ? 0.529 14.004 -14.048 1.00 78.75 216 GLY A O 1
ATOM 1767 N N . SER A 1 217 ? -0.297 13.470 -12.039 1.00 81.94 217 SER A N 1
ATOM 1768 C CA . SER A 1 217 ? 0.080 14.742 -11.398 1.00 81.94 217 SER A CA 1
ATOM 1769 C C . SER A 1 217 ? 1.513 14.767 -10.847 1.00 81.94 217 SER A C 1
ATOM 1771 O O . SER A 1 217 ? 2.028 15.832 -10.501 1.00 81.94 217 SER A O 1
ATOM 1773 N N . MET A 1 218 ? 2.172 13.609 -10.742 1.00 87.62 218 MET A N 1
ATOM 1774 C CA . MET A 1 218 ? 3.521 13.511 -10.185 1.00 87.62 218 MET A CA 1
ATOM 1775 C C . MET A 1 218 ? 4.581 13.916 -11.210 1.00 87.62 218 MET A C 1
ATOM 1777 O O . MET A 1 218 ? 4.501 13.577 -12.389 1.00 87.62 218 MET A O 1
ATOM 1781 N N . LYS A 1 219 ? 5.641 14.591 -10.751 1.00 86.81 219 LYS A N 1
ATOM 1782 C CA . LYS A 1 219 ? 6.782 14.917 -11.614 1.00 86.81 219 LYS A CA 1
ATOM 1783 C C . LYS A 1 219 ? 7.494 13.630 -12.027 1.00 86.81 219 LYS A C 1
ATOM 1785 O O . LYS A 1 219 ? 7.720 12.756 -11.191 1.00 86.81 219 LYS A O 1
ATOM 1790 N N . ARG A 1 220 ? 7.978 13.565 -13.270 1.00 83.50 220 ARG A N 1
ATOM 1791 C CA . ARG A 1 220 ? 8.748 12.423 -13.805 1.00 83.50 220 ARG A CA 1
ATOM 1792 C C . ARG A 1 220 ? 9.826 11.908 -12.855 1.00 83.50 220 ARG A C 1
ATOM 1794 O O . ARG A 1 220 ? 9.843 10.727 -12.534 1.00 83.50 220 ARG A O 1
ATOM 1801 N N . LYS A 1 221 ? 10.667 12.807 -12.330 1.00 85.12 221 LYS A N 1
ATOM 1802 C CA . LYS A 1 221 ? 11.737 12.454 -11.377 1.00 85.12 221 LYS A CA 1
ATOM 1803 C C . LYS A 1 221 ? 11.218 11.722 -10.131 1.00 85.12 221 LYS A C 1
ATOM 1805 O O . LYS A 1 221 ? 11.897 10.839 -9.625 1.00 85.12 221 LYS A O 1
ATOM 1810 N N . GLN A 1 222 ? 10.015 12.051 -9.656 1.00 90.06 222 GLN A N 1
ATOM 1811 C CA . GLN A 1 222 ? 9.391 11.376 -8.512 1.00 90.06 222 GLN A CA 1
ATOM 1812 C C . GLN A 1 222 ? 8.937 9.963 -8.884 1.00 90.06 222 GLN A C 1
ATOM 1814 O O . GLN A 1 222 ? 9.170 9.028 -8.126 1.00 90.06 222 GLN A O 1
ATOM 1819 N N . ILE A 1 223 ? 8.337 9.792 -10.066 1.00 88.38 223 ILE A N 1
ATOM 1820 C CA . ILE A 1 223 ? 7.896 8.477 -10.550 1.00 88.38 223 ILE A CA 1
ATOM 1821 C C . ILE A 1 223 ? 9.102 7.557 -10.779 1.00 88.38 223 ILE A C 1
ATOM 1823 O O . ILE A 1 223 ? 9.087 6.410 -10.341 1.00 88.38 223 ILE A O 1
ATOM 1827 N N . VAL A 1 224 ? 10.173 8.064 -11.397 1.00 86.81 224 VAL A N 1
ATOM 1828 C CA . VAL A 1 224 ? 11.423 7.313 -11.600 1.00 86.81 224 VAL A CA 1
ATOM 1829 C C . VAL A 1 224 ? 12.046 6.908 -10.261 1.00 86.81 224 VAL A C 1
ATOM 1831 O O . VAL A 1 224 ? 12.369 5.737 -10.069 1.00 86.81 224 VAL A O 1
ATOM 1834 N N . ALA A 1 225 ? 12.130 7.829 -9.295 1.00 88.56 225 ALA A N 1
ATOM 1835 C CA . ALA A 1 225 ? 12.616 7.515 -7.951 1.00 88.56 225 ALA A CA 1
ATOM 1836 C C . ALA A 1 225 ? 11.759 6.441 -7.252 1.00 88.56 225 ALA A C 1
ATOM 1838 O O . ALA A 1 225 ? 12.297 5.533 -6.616 1.00 88.56 225 ALA A O 1
ATOM 1839 N N . ASN A 1 226 ? 10.433 6.503 -7.407 1.00 92.50 226 ASN A N 1
ATOM 1840 C CA . ASN A 1 226 ? 9.519 5.491 -6.883 1.00 92.50 226 ASN A CA 1
ATOM 1841 C C . ASN A 1 226 ? 9.759 4.115 -7.522 1.00 92.50 226 ASN A C 1
ATOM 1843 O O . ASN A 1 226 ? 9.832 3.121 -6.799 1.00 92.50 226 ASN A O 1
ATOM 1847 N N . ILE A 1 227 ? 9.926 4.044 -8.849 1.00 90.50 227 ILE A N 1
ATOM 1848 C CA . ILE A 1 227 ? 10.251 2.794 -9.557 1.00 90.50 227 ILE A CA 1
ATOM 1849 C C . ILE A 1 227 ? 11.567 2.213 -9.035 1.00 90.50 227 ILE A C 1
ATOM 1851 O O . ILE A 1 227 ? 11.609 1.032 -8.692 1.00 90.50 227 ILE A O 1
ATOM 1855 N N . ASN A 1 228 ? 12.611 3.034 -8.910 1.00 86.75 228 ASN A N 1
ATOM 1856 C CA . ASN A 1 228 ? 13.918 2.593 -8.424 1.00 86.75 228 ASN A CA 1
ATOM 1857 C C . ASN A 1 228 ? 13.831 1.991 -7.017 1.00 86.75 228 ASN A C 1
ATOM 1859 O O . ASN A 1 228 ? 14.361 0.906 -6.790 1.00 86.75 228 ASN A O 1
ATOM 1863 N N . VAL A 1 229 ? 13.113 2.633 -6.088 1.00 89.50 229 VAL A N 1
ATOM 1864 C CA . VAL A 1 229 ? 12.922 2.089 -4.732 1.00 89.50 229 VAL A CA 1
ATOM 1865 C C . VAL A 1 229 ? 12.130 0.788 -4.743 1.00 89.50 229 VAL A C 1
ATOM 1867 O O . VAL A 1 229 ? 12.485 -0.139 -4.016 1.00 89.50 229 VAL A O 1
ATOM 1870 N N . VAL A 1 230 ? 11.089 0.680 -5.571 1.00 89.88 230 VAL A N 1
ATOM 1871 C CA . VAL A 1 230 ? 10.317 -0.562 -5.695 1.00 89.88 230 VAL A CA 1
ATOM 1872 C C . VAL A 1 230 ? 11.196 -1.694 -6.220 1.00 89.88 230 VAL A C 1
ATOM 1874 O O . VAL A 1 230 ? 11.237 -2.759 -5.608 1.00 89.88 230 VAL A O 1
ATOM 1877 N N . LEU A 1 231 ? 11.931 -1.472 -7.309 1.00 86.50 231 LEU A N 1
ATOM 1878 C CA . LEU A 1 231 ? 12.813 -2.484 -7.891 1.00 86.50 231 LEU A CA 1
ATOM 1879 C C . LEU A 1 231 ? 13.931 -2.875 -6.923 1.00 86.50 231 LEU A C 1
ATOM 1881 O O . LEU A 1 231 ? 14.152 -4.063 -6.699 1.00 86.50 231 LEU A O 1
ATOM 1885 N N . HIS A 1 232 ? 14.555 -1.896 -6.270 1.00 84.19 232 HIS A N 1
ATOM 1886 C CA . HIS A 1 232 ? 15.565 -2.145 -5.249 1.00 84.19 232 HIS A CA 1
ATOM 1887 C C . HIS A 1 232 ? 15.007 -2.963 -4.081 1.00 84.19 232 HIS A C 1
ATOM 1889 O O . HIS A 1 232 ? 15.629 -3.941 -3.671 1.00 84.19 232 HIS A O 1
ATOM 1895 N N . HIS A 1 233 ? 13.827 -2.617 -3.555 1.00 85.19 233 HIS A N 1
ATOM 1896 C CA . HIS A 1 233 ? 13.171 -3.375 -2.485 1.00 85.19 233 HIS A CA 1
ATOM 1897 C C . HIS A 1 233 ? 12.916 -4.830 -2.899 1.00 85.19 233 HIS A C 1
ATOM 1899 O O . HIS A 1 233 ? 13.216 -5.758 -2.150 1.00 85.19 233 HIS A O 1
ATOM 1905 N N . LEU A 1 234 ? 12.405 -5.041 -4.111 1.00 80.25 234 LEU A N 1
ATOM 1906 C CA . LEU A 1 234 ? 12.122 -6.368 -4.650 1.00 80.25 234 LEU A CA 1
ATOM 1907 C C . LEU A 1 234 ? 13.391 -7.215 -4.841 1.00 80.25 234 LEU A C 1
ATOM 1909 O O . LEU A 1 234 ? 13.399 -8.406 -4.529 1.00 80.25 234 LEU A O 1
ATOM 1913 N N . ILE A 1 235 ? 14.475 -6.601 -5.310 1.00 76.00 235 ILE A N 1
ATOM 1914 C CA . ILE A 1 235 ? 15.766 -7.265 -5.517 1.00 76.00 235 ILE A CA 1
ATOM 1915 C C . ILE A 1 235 ? 16.429 -7.606 -4.178 1.00 76.00 235 ILE A C 1
ATOM 1917 O O . ILE A 1 235 ? 16.821 -8.751 -3.964 1.00 76.00 235 ILE A O 1
ATOM 1921 N N . THR A 1 236 ? 16.519 -6.637 -3.265 1.00 71.88 236 THR A N 1
ATOM 1922 C CA . THR A 1 236 ? 17.355 -6.737 -2.055 1.00 71.88 236 THR A CA 1
ATOM 1923 C C . THR A 1 236 ? 16.622 -7.309 -0.845 1.00 71.88 236 THR A C 1
ATOM 1925 O O . THR A 1 236 ? 17.134 -8.204 -0.174 1.00 71.88 236 THR A O 1
ATOM 1928 N N . VAL A 1 237 ? 15.415 -6.816 -0.556 1.00 69.31 237 VAL A N 1
ATOM 1929 C CA . VAL A 1 237 ? 14.645 -7.205 0.635 1.00 69.31 237 VAL A CA 1
ATOM 1930 C C . VAL A 1 237 ? 13.898 -8.502 0.370 1.00 69.31 237 VAL A C 1
ATOM 1932 O O . VAL A 1 237 ? 13.958 -9.437 1.166 1.00 69.31 237 VAL A O 1
ATOM 1935 N N . GLU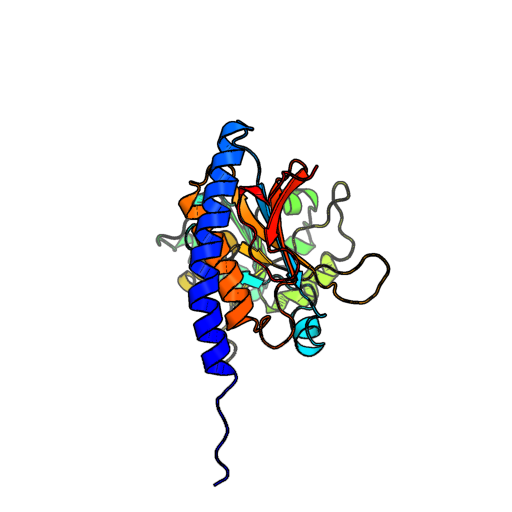 A 1 238 ? 13.228 -8.574 -0.777 1.00 69.31 238 GLU A N 1
ATOM 1936 C CA . GLU A 1 238 ? 12.449 -9.751 -1.170 1.00 69.31 238 GLU A CA 1
ATOM 1937 C C . GLU A 1 238 ? 13.294 -10.807 -1.896 1.00 69.31 238 GLU A C 1
ATOM 1939 O O . GLU A 1 238 ? 12.810 -11.909 -2.159 1.00 69.31 238 GLU A O 1
ATOM 1944 N N . LYS A 1 239 ? 14.579 -10.512 -2.151 1.00 65.94 239 LYS A N 1
ATOM 1945 C CA . LYS A 1 239 ? 15.572 -11.464 -2.670 1.00 65.94 239 LYS A CA 1
ATOM 1946 C C . LYS A 1 239 ? 15.202 -12.067 -4.028 1.00 65.94 239 LYS A C 1
ATOM 1948 O O . LYS A 1 239 ? 15.587 -13.197 -4.328 1.00 65.94 239 LYS A O 1
ATOM 1953 N N . ILE A 1 240 ? 14.485 -11.321 -4.873 1.00 61.50 240 ILE A N 1
ATOM 1954 C CA . ILE A 1 240 ? 14.069 -11.801 -6.200 1.00 61.50 240 ILE A CA 1
ATOM 1955 C C . I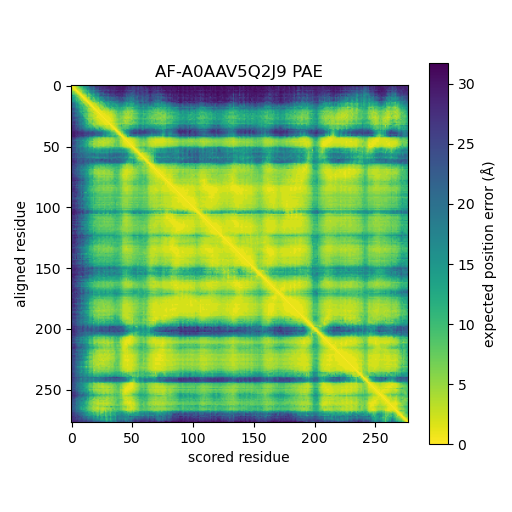LE A 1 240 ? 15.283 -12.076 -7.108 1.00 61.50 240 ILE A C 1
ATOM 1957 O O . ILE A 1 240 ? 15.218 -12.938 -7.978 1.00 61.50 240 ILE A O 1
ATOM 1961 N N . ASP A 1 241 ? 16.432 -11.451 -6.871 1.00 53.03 241 ASP A N 1
ATOM 1962 C CA . ASP A 1 241 ? 17.628 -11.649 -7.701 1.00 53.03 241 ASP A CA 1
ATOM 1963 C C . ASP A 1 241 ? 18.418 -12.943 -7.396 1.00 53.03 241 ASP A C 1
ATOM 1965 O O . ASP A 1 241 ? 19.285 -13.355 -8.160 1.00 53.03 241 ASP A O 1
ATOM 1969 N N . HIS A 1 242 ? 18.063 -13.688 -6.343 1.00 46.53 242 HIS A N 1
ATOM 1970 C CA . HIS A 1 242 ? 18.700 -14.974 -6.017 1.00 46.53 242 HIS A CA 1
ATOM 1971 C C . HIS A 1 242 ? 18.126 -16.144 -6.843 1.00 46.53 242 HIS A C 1
ATOM 1973 O O . HIS A 1 242 ? 17.693 -17.161 -6.299 1.00 46.53 242 HIS A O 1
ATOM 1979 N N . GLY A 1 243 ? 18.099 -15.987 -8.170 1.00 45.88 243 GLY A N 1
ATOM 1980 C CA . GLY A 1 243 ? 17.695 -17.017 -9.135 1.00 45.88 243 GLY A CA 1
ATOM 1981 C C . GLY A 1 243 ? 16.286 -16.869 -9.718 1.00 45.88 243 GLY A C 1
ATOM 1982 O O . GLY A 1 243 ? 15.940 -17.628 -10.623 1.00 45.88 243 GLY A O 1
ATOM 1983 N N . LEU A 1 244 ? 15.479 -15.897 -9.266 1.00 54.78 244 LEU A N 1
ATOM 1984 C CA . LEU A 1 244 ? 14.211 -15.578 -9.935 1.00 54.78 244 LEU A CA 1
ATOM 1985 C C . LEU A 1 244 ? 14.409 -14.526 -11.016 1.00 54.78 244 LEU A C 1
ATOM 1987 O O . LEU A 1 244 ? 13.870 -14.724 -12.089 1.00 54.78 244 LEU A O 1
ATOM 1991 N N . GLY A 1 245 ? 15.175 -13.462 -10.761 1.00 70.50 245 GLY A N 1
ATOM 1992 C CA . GLY A 1 245 ? 15.473 -12.364 -11.687 1.00 70.50 245 GLY A CA 1
ATOM 1993 C C . GLY A 1 245 ? 14.231 -11.632 -12.216 1.00 70.50 245 GLY A C 1
ATOM 1994 O O . GLY A 1 245 ? 13.146 -12.198 -12.349 1.00 70.50 245 GLY A O 1
ATOM 1995 N N . ILE A 1 246 ? 14.360 -10.352 -12.552 1.00 79.69 246 ILE A N 1
ATOM 1996 C CA . ILE A 1 246 ? 13.299 -9.662 -13.298 1.00 79.69 246 ILE A CA 1
ATOM 1997 C C . ILE A 1 246 ? 13.428 -10.075 -14.763 1.00 79.69 246 ILE A C 1
ATOM 1999 O O . ILE A 1 246 ? 14.418 -9.761 -15.414 1.00 79.69 246 ILE A O 1
ATOM 2003 N N . LYS A 1 247 ? 12.425 -10.780 -15.287 1.00 82.12 247 LYS A N 1
ATOM 2004 C CA . LYS A 1 247 ? 12.339 -11.142 -16.702 1.00 82.12 247 LYS A CA 1
ATOM 2005 C C . LYS A 1 247 ? 11.900 -9.945 -17.528 1.00 82.12 247 LYS A C 1
ATOM 2007 O O . LYS A 1 247 ? 12.574 -9.574 -18.474 1.00 82.12 247 LYS A O 1
ATOM 2012 N N . ASN A 1 248 ? 10.767 -9.349 -17.178 1.00 85.50 248 ASN A N 1
ATOM 2013 C CA . ASN A 1 248 ? 10.190 -8.232 -17.916 1.00 85.50 248 ASN A CA 1
ATOM 2014 C C . ASN A 1 248 ? 9.646 -7.198 -16.932 1.00 85.50 248 ASN A C 1
ATOM 2016 O O . ASN A 1 248 ? 9.149 -7.565 -15.865 1.00 85.50 248 ASN A O 1
ATOM 2020 N N . ALA A 1 249 ? 9.697 -5.923 -17.304 1.00 88.69 249 ALA A N 1
ATOM 2021 C CA . ALA A 1 249 ? 9.037 -4.862 -16.559 1.00 88.69 249 ALA A CA 1
ATOM 2022 C C . ALA A 1 249 ? 8.477 -3.803 -17.507 1.00 88.69 249 ALA A C 1
ATOM 2024 O O . ALA A 1 249 ? 9.147 -3.380 -18.456 1.00 88.69 249 ALA A O 1
ATOM 2025 N N . TRP A 1 250 ? 7.248 -3.377 -17.229 1.00 88.94 250 TRP A N 1
ATOM 2026 C CA . TRP A 1 250 ? 6.572 -2.337 -17.990 1.00 88.94 250 TRP A CA 1
ATOM 2027 C C . TRP A 1 250 ? 5.718 -1.443 -17.107 1.00 88.94 250 TRP A C 1
ATOM 2029 O O . TRP A 1 250 ? 5.208 -1.852 -16.063 1.00 88.94 250 TRP A O 1
ATOM 2039 N N . ILE A 1 251 ? 5.556 -0.202 -17.546 1.00 87.88 251 ILE A N 1
ATOM 2040 C CA . ILE A 1 251 ? 4.629 0.753 -16.951 1.00 87.88 251 ILE A CA 1
ATOM 2041 C C . ILE A 1 251 ? 3.315 0.648 -17.707 1.00 87.88 251 ILE A C 1
ATOM 2043 O O . ILE A 1 251 ? 3.317 0.585 -18.932 1.00 87.88 251 ILE A O 1
ATOM 2047 N N . ARG A 1 252 ? 2.197 0.637 -16.988 1.00 85.81 252 ARG A N 1
ATOM 2048 C CA . ARG A 1 252 ? 0.853 0.636 -17.555 1.00 85.81 252 ARG A CA 1
ATOM 2049 C C . ARG A 1 252 ? 0.004 1.744 -16.944 1.00 85.81 252 ARG A C 1
ATOM 2051 O O . ARG A 1 252 ? 0.058 1.965 -15.734 1.00 85.81 252 ARG A O 1
ATOM 2058 N N . THR A 1 253 ? -0.810 2.409 -17.754 1.00 83.31 253 THR A N 1
ATOM 2059 C CA . THR A 1 253 ? -1.834 3.349 -17.272 1.00 83.31 253 THR A CA 1
ATOM 2060 C C . THR A 1 253 ? -3.152 2.641 -16.979 1.00 83.31 253 THR A C 1
ATOM 2062 O O . THR A 1 253 ? -3.431 1.548 -17.477 1.00 83.31 253 THR A O 1
ATOM 2065 N N . SER A 1 254 ? -4.033 3.308 -16.232 1.00 76.38 254 SER A N 1
ATOM 2066 C CA . SER A 1 254 ? -5.426 2.869 -16.090 1.00 76.38 254 SER A CA 1
ATOM 2067 C C . SER A 1 254 ? -6.206 2.830 -17.415 1.00 76.38 254 SER A C 1
ATOM 2069 O O . SER A 1 254 ? -7.181 2.087 -17.502 1.00 76.38 254 SER A O 1
ATOM 2071 N N . SER A 1 255 ? -5.777 3.576 -18.441 1.00 73.81 255 SER A N 1
ATOM 2072 C CA . SER A 1 255 ? -6.370 3.569 -19.789 1.00 73.81 255 SER A CA 1
ATOM 2073 C C . SER A 1 255 ? -5.939 2.387 -20.663 1.00 73.81 255 SER A C 1
ATOM 2075 O O . SER A 1 255 ? -6.525 2.176 -21.718 1.00 73.81 255 SER A O 1
ATOM 2077 N N . GLY A 1 256 ? -4.966 1.587 -20.221 1.00 74.00 256 GLY A N 1
ATOM 2078 C CA . GLY A 1 256 ? -4.555 0.362 -20.904 1.00 74.00 256 GLY A CA 1
ATOM 2079 C C . GLY A 1 256 ? -3.195 0.440 -21.589 1.00 74.00 256 GLY A C 1
ATOM 2080 O O . GLY A 1 256 ? -2.587 -0.620 -21.728 1.00 74.00 256 GLY A O 1
ATOM 2081 N N . ASN A 1 257 ? -2.693 1.643 -21.892 1.00 78.38 257 ASN A N 1
ATOM 2082 C CA . ASN A 1 257 ? -1.388 1.864 -22.524 1.00 78.38 257 ASN A CA 1
ATOM 2083 C C . ASN A 1 257 ? -0.262 1.221 -21.717 1.00 78.38 257 ASN A C 1
ATOM 2085 O O . ASN A 1 257 ? -0.269 1.306 -20.484 1.00 78.38 257 ASN A O 1
ATOM 2089 N N . SER A 1 258 ? 0.708 0.612 -22.404 1.00 80.62 258 SER A N 1
ATOM 2090 C CA . SER A 1 258 ? 1.835 -0.057 -21.759 1.00 80.62 258 SER A CA 1
ATOM 2091 C C . SER A 1 258 ? 3.179 0.228 -22.430 1.00 80.62 258 SER A C 1
ATOM 2093 O O . SER A 1 258 ? 3.286 0.288 -23.655 1.00 80.62 258 SER A O 1
ATOM 2095 N N . TRP A 1 259 ? 4.224 0.378 -21.614 1.00 82.94 259 TRP A N 1
ATOM 2096 C CA . TRP A 1 259 ? 5.585 0.657 -22.074 1.00 82.94 259 TRP A CA 1
ATOM 2097 C C . TRP A 1 259 ? 6.590 -0.235 -21.364 1.00 82.94 259 TRP A C 1
ATOM 2099 O O . TRP A 1 259 ? 6.785 -0.128 -20.151 1.00 82.94 259 TRP A O 1
ATOM 2109 N N . ASN A 1 260 ? 7.234 -1.113 -22.128 1.00 82.50 260 ASN A N 1
ATOM 2110 C CA . ASN A 1 260 ? 8.298 -1.974 -21.625 1.00 82.50 260 ASN A CA 1
ATOM 2111 C C . ASN A 1 260 ? 9.584 -1.174 -21.436 1.00 82.50 260 ASN A C 1
ATOM 2113 O O . ASN A 1 260 ? 9.942 -0.375 -22.293 1.00 82.50 260 ASN A O 1
ATOM 2117 N N . PHE A 1 261 ? 10.308 -1.440 -20.356 1.00 83.94 261 PHE A N 1
ATOM 2118 C CA . PHE A 1 261 ? 11.654 -0.897 -20.140 1.00 83.94 261 PHE A CA 1
ATOM 2119 C C . PHE A 1 261 ? 12.651 -1.967 -19.668 1.00 83.94 261 PHE A C 1
ATOM 2121 O O . PHE A 1 261 ? 13.851 -1.718 -19.656 1.00 83.94 261 PHE A O 1
ATOM 2128 N N . ILE A 1 262 ? 12.179 -3.179 -19.346 1.00 84.19 262 ILE A N 1
ATOM 2129 C CA . ILE A 1 262 ? 13.013 -4.380 -19.196 1.00 84.19 262 ILE A CA 1
ATOM 2130 C C . ILE A 1 262 ? 12.397 -5.504 -20.030 1.00 84.19 262 ILE A C 1
ATOM 2132 O O . ILE A 1 262 ? 11.200 -5.778 -19.893 1.00 84.19 262 ILE A O 1
ATOM 2136 N N . LYS A 1 263 ? 13.208 -6.185 -20.848 1.00 84.38 263 LYS A N 1
ATOM 2137 C CA . LYS A 1 263 ? 12.808 -7.361 -21.633 1.00 84.38 263 LYS A CA 1
ATOM 2138 C C . LYS A 1 263 ? 13.853 -8.470 -21.533 1.00 84.38 263 LYS A C 1
ATOM 2140 O O . LYS A 1 263 ? 15.017 -8.258 -21.851 1.00 84.38 263 LYS A O 1
ATOM 2145 N N . ASN A 1 264 ? 13.429 -9.662 -21.117 1.00 80.19 264 ASN A N 1
ATOM 2146 C CA . ASN A 1 264 ? 14.292 -10.821 -20.845 1.00 80.19 264 ASN A CA 1
ATOM 2147 C C . ASN A 1 264 ? 15.531 -10.492 -19.981 1.00 80.19 264 ASN A C 1
ATOM 2149 O O . ASN A 1 264 ? 16.635 -10.941 -20.275 1.00 80.19 264 ASN A O 1
ATOM 2153 N N . GLY A 1 265 ? 15.348 -9.691 -18.930 1.00 75.25 265 GLY A N 1
ATOM 2154 C CA . GLY A 1 265 ? 16.408 -9.279 -18.005 1.00 75.25 265 GLY A CA 1
ATOM 2155 C C . GLY A 1 265 ? 17.302 -8.144 -18.503 1.00 75.25 265 GLY A C 1
ATOM 2156 O O . GLY A 1 265 ? 18.181 -7.709 -17.767 1.00 75.25 265 GLY A O 1
ATOM 2157 N N . VAL A 1 266 ? 17.069 -7.629 -19.713 1.00 79.81 266 VAL A N 1
ATOM 2158 C CA . VAL A 1 266 ? 17.844 -6.530 -20.303 1.00 79.81 266 VAL A CA 1
ATOM 2159 C C . VAL A 1 266 ? 17.055 -5.227 -20.210 1.00 79.81 266 VAL A C 1
ATOM 2161 O O . VAL A 1 266 ? 15.880 -5.191 -20.585 1.00 79.81 266 VAL A O 1
ATOM 2164 N N . VAL A 1 267 ? 17.689 -4.158 -19.720 1.00 81.25 267 VAL A N 1
ATOM 2165 C CA . VAL A 1 267 ? 17.119 -2.802 -19.745 1.00 81.25 267 VAL A CA 1
ATOM 2166 C C . VAL A 1 267 ? 17.084 -2.312 -21.192 1.00 81.25 267 VAL A C 1
ATOM 2168 O O . VAL A 1 267 ? 18.094 -2.347 -21.889 1.00 81.25 267 VAL A O 1
ATOM 2171 N N . LEU A 1 268 ? 15.914 -1.878 -21.652 1.00 76.81 268 LEU A N 1
ATOM 2172 C CA . LEU A 1 268 ? 15.734 -1.372 -23.010 1.00 76.81 268 LEU A CA 1
ATOM 2173 C C . LEU A 1 268 ? 16.250 0.060 -23.109 1.00 76.81 268 LEU A C 1
ATOM 2175 O O . LEU A 1 268 ? 16.014 0.869 -22.209 1.00 76.81 268 LEU A O 1
ATOM 2179 N N . ASN A 1 269 ? 16.879 0.412 -24.228 1.00 68.06 269 ASN A N 1
ATOM 2180 C CA . ASN A 1 269 ? 17.024 1.822 -24.567 1.00 68.06 269 ASN A CA 1
ATOM 2181 C C . ASN A 1 269 ? 15.639 2.384 -24.895 1.00 68.06 269 ASN A C 1
ATOM 2183 O O . ASN A 1 269 ? 14.791 1.678 -25.431 1.00 68.06 269 ASN A O 1
ATOM 2187 N N . ALA A 1 270 ? 15.401 3.665 -24.627 1.00 59.56 270 ALA A N 1
ATOM 2188 C CA . ALA A 1 270 ? 14.074 4.248 -24.833 1.00 59.56 270 ALA A CA 1
ATOM 2189 C C . ALA A 1 270 ? 13.592 4.218 -26.296 1.00 59.56 270 ALA A C 1
ATOM 2191 O O . ALA A 1 270 ? 12.388 4.198 -26.538 1.00 59.56 270 ALA A O 1
ATOM 2192 N N . HIS A 1 271 ? 14.512 4.160 -27.265 1.00 56.81 271 HIS A N 1
ATOM 2193 C CA . HIS A 1 271 ? 14.182 3.959 -28.681 1.00 56.81 271 HIS A CA 1
ATOM 2194 C C . HIS A 1 271 ? 13.662 2.541 -28.984 1.00 56.81 271 HIS A C 1
ATOM 2196 O O . HIS A 1 271 ? 12.900 2.362 -29.930 1.00 56.81 271 HIS A O 1
ATOM 2202 N N . ASP A 1 272 ? 14.016 1.560 -28.149 1.00 56.22 272 ASP A N 1
ATOM 2203 C CA . ASP A 1 272 ? 13.648 0.143 -28.274 1.00 56.22 272 ASP A CA 1
ATOM 2204 C C . ASP A 1 272 ? 12.396 -0.215 -27.448 1.00 56.22 272 ASP A C 1
ATOM 2206 O O . ASP A 1 272 ? 12.007 -1.384 -27.361 1.00 56.22 272 ASP A O 1
ATOM 2210 N N . SER A 1 273 ? 11.756 0.791 -26.842 1.00 53.94 273 SER A N 1
ATOM 2211 C CA . SER A 1 273 ? 10.546 0.688 -26.022 1.00 53.94 273 SER A CA 1
ATOM 2212 C C . SER A 1 273 ? 9.310 1.213 -26.773 1.00 53.94 273 SER A C 1
ATOM 2214 O O . SER A 1 273 ? 8.733 2.221 -26.354 1.00 53.94 273 SER A O 1
ATOM 2216 N N . PRO A 1 274 ? 8.861 0.581 -27.879 1.00 52.47 274 PRO A N 1
ATOM 2217 C CA . PRO A 1 274 ? 7.660 1.034 -28.567 1.00 52.47 274 PRO A CA 1
ATOM 2218 C C . PRO A 1 274 ? 6.466 0.968 -27.609 1.00 52.47 274 PRO A C 1
ATOM 2220 O O . PRO A 1 274 ? 6.318 0.004 -26.850 1.00 52.47 274 PRO A O 1
ATOM 2223 N N . ALA A 1 275 ? 5.617 1.999 -27.641 1.00 50.16 275 ALA A N 1
ATOM 2224 C CA . ALA A 1 275 ? 4.335 1.974 -26.951 1.00 50.16 275 ALA A CA 1
ATOM 2225 C C . ALA A 1 275 ? 3.525 0.789 -27.490 1.00 50.16 275 ALA A C 1
ATOM 2227 O O . ALA A 1 275 ? 3.138 0.766 -28.659 1.00 50.16 275 ALA A O 1
ATOM 2228 N N . GLY A 1 276 ? 3.338 -0.227 -26.651 1.00 44.91 276 GLY A N 1
ATOM 2229 C CA . GLY A 1 276 ? 2.471 -1.351 -26.964 1.00 44.91 276 GLY A CA 1
ATOM 2230 C C . GLY A 1 276 ? 1.031 -0.940 -26.697 1.00 44.91 276 GLY A C 1
ATOM 2231 O O . GLY A 1 276 ? 0.734 -0.437 -25.606 1.00 44.91 276 GLY A O 1
ATOM 2232 N N . SER A 1 277 ? 0.169 -1.147 -27.694 1.00 36.47 277 SER A N 1
ATOM 2233 C CA . SER A 1 277 ? -1.288 -1.120 -27.507 1.00 36.47 277 SER A CA 1
ATOM 2234 C C . SER A 1 277 ? -1.765 -2.360 -26.757 1.00 36.47 277 SER A C 1
ATOM 2236 O O . SER A 1 277 ? -1.149 -3.437 -26.936 1.00 36.47 277 SER A O 1
#

Foldseek 3Di:
DPDDDPVPPVVVVVVVVVPLVLLLQLLLLLVVVVVVPDDDQFWFKKKKFFWQDAQPVVLVVVQVVDKDWFFAPFFQFFQLRFAEEEEEAPVCQVVLVVLVVVDPDDQDHVHYHYDYPVRCLVPVDLVVQQVGPAYEYEPVCLVVVCVSQPPPDDPNDRGDRHHYDHQADPPPRHGDRSVRRSVSVRRVRRTKIKHFPCDPPDPGGHRMMMIGQHGSVDDSVRSSRSVSSVVCCCCPVVVCVVPGATQWMWMAIPVGKIWTQHHGNDGDHNVRTPTDD

Solvent-accessible surface area (backbone atoms only — not comparable to full-atom values): 15587 Å² total; per-residue (Å²): 131,87,81,80,81,67,79,66,61,60,56,53,54,57,48,47,68,57,45,54,63,51,45,52,53,18,53,51,45,45,50,56,61,42,63,78,72,55,98,60,68,82,34,50,31,30,40,35,41,28,37,69,35,63,65,53,67,69,52,48,62,73,40,67,85,48,79,45,76,43,82,41,90,55,51,76,42,54,37,60,76,32,35,36,39,40,37,30,56,63,92,47,36,67,62,52,54,53,56,54,76,68,58,81,70,88,88,52,52,59,38,78,46,76,40,27,49,68,56,44,68,74,65,66,49,68,72,61,59,68,71,37,74,39,48,35,28,33,52,92,42,49,68,61,52,52,62,74,50,62,87,55,61,60,95,88,41,71,66,81,79,67,41,72,41,68,58,51,43,84,89,79,68,43,73,50,56,66,70,57,45,50,48,51,52,41,48,66,47,28,24,33,51,38,46,72,36,64,40,90,96,48,102,46,74,34,43,35,36,54,28,59,44,36,41,46,80,57,57,68,71,46,36,52,51,20,47,51,50,52,53,49,42,42,39,68,77,67,44,37,59,80,76,27,37,62,23,32,31,29,45,32,40,74,88,61,48,32,36,50,46,27,54,81,59,39,72,34,54,43,90,73,32,64,77,44,124

pLDDT: mean 77.89, std 17.87, range [27.08, 97.62]

Nearest PDB structures (foldseek):
  8pvk-assembly1_CB  TM=7.528E-01  e=1.031E-14  Thermochaetoides thermophila DSM 1495
  8euy-assembly1_K  TM=7.115E-01  e=4.247E-12  Schizosaccharomyces pombe
  6rxt-assembly1_UZ  TM=7.568E-01  e=2.553E-11  Thermochaetoides thermophila
  8etg-assembly1_K  TM=7.345E-01  e=7.114E-11  Schizosaccharomyces pombe
  5jpq-assembly1_k  TM=6.874E-01  e=1.768E-06  Thermochaetoides thermophila